Protein AF-A0A258QXG0-F1 (afdb_monomer)

Mean predicted aligned error: 7.15 Å

Radius of gyration: 30.85 Å; Cα contacts (8 Å, |Δi|>4): 135; chains: 1; bounding box: 71×26×99 Å

Secondary structure (DSSP, 8-state):
-PPPHHHHHHHHHHHHHHHHHHHHHHHHHHHHHHHHHHHHHHHHHHHHHHHHHHHHHHHHHHHHHHHHHHHHHHH---HHHHHHHHHHHHHHHHHHHHHHHHHHHH--SHHHHHHHHHHHHHHHHHHHHHHHHHHHHHTT-HHHHHHHIIIIIHHHHHHHHHHHHHHHHHHHHHHHHHHHHHHHHT-

Structure (mmCIF, N/CA/C/O backbone):
data_AF-A0A258QXG0-F1
#
_entry.id   AF-A0A258QXG0-F1
#
loop_
_atom_site.group_PDB
_atom_site.id
_atom_site.type_symbol
_atom_site.label_atom_id
_atom_site.label_alt_id
_atom_site.label_comp_id
_atom_site.label_asym_id
_atom_site.label_entity_id
_atom_site.label_seq_id
_atom_site.pdbx_PDB_ins_code
_atom_site.Cartn_x
_atom_site.Cartn_y
_atom_site.Cartn_z
_atom_site.occupancy
_atom_site.B_iso_or_equiv
_atom_site.auth_seq_id
_atom_site.auth_comp_id
_atom_site.auth_asym_id
_atom_site.auth_atom_id
_atom_site.pdbx_PDB_model_num
ATOM 1 N N . MET A 1 1 ? 49.360 -12.994 -69.425 1.00 52.12 1 MET A N 1
ATOM 2 C CA . MET A 1 1 ? 48.012 -12.566 -69.861 1.00 52.12 1 MET A CA 1
ATOM 3 C C . MET A 1 1 ? 47.528 -11.506 -68.887 1.00 52.12 1 MET A C 1
ATOM 5 O O . MET A 1 1 ? 47.432 -11.833 -67.709 1.00 52.12 1 MET A O 1
ATOM 9 N N . PRO A 1 2 ? 47.313 -10.249 -69.308 1.00 50.88 2 PRO A N 1
ATOM 10 C CA . PRO A 1 2 ? 46.802 -9.230 -68.402 1.00 50.88 2 PRO A CA 1
ATOM 11 C C . PRO A 1 2 ? 45.375 -9.621 -68.000 1.00 50.88 2 PRO A C 1
ATOM 13 O O . PRO A 1 2 ? 44.539 -9.908 -68.857 1.00 50.88 2 PRO A O 1
ATOM 16 N N . LEU A 1 3 ? 45.119 -9.707 -66.694 1.00 58.53 3 LEU A N 1
ATOM 17 C CA . LEU A 1 3 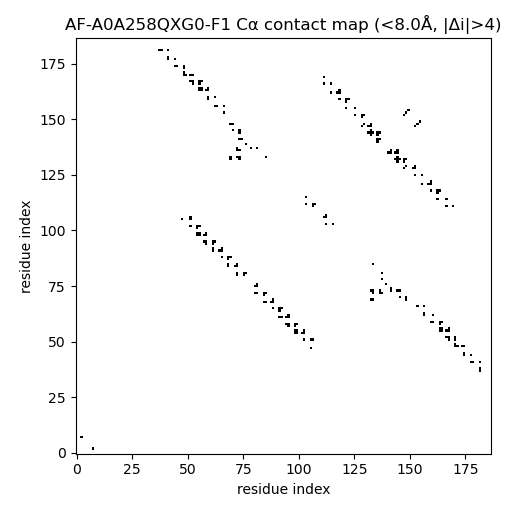? 43.776 -9.895 -66.152 1.00 58.53 3 LEU A CA 1
ATOM 18 C C . LEU A 1 3 ? 42.875 -8.800 -66.735 1.00 58.53 3 LEU A C 1
ATOM 20 O O . LEU A 1 3 ? 43.184 -7.617 -66.613 1.00 58.53 3 LEU A O 1
ATOM 24 N N . SER A 1 4 ? 41.794 -9.196 -67.410 1.00 63.91 4 SER A N 1
ATOM 25 C CA . SER A 1 4 ? 40.860 -8.263 -68.042 1.00 63.91 4 SER A CA 1
ATOM 26 C C . SER A 1 4 ? 40.407 -7.202 -67.023 1.00 63.91 4 SER A C 1
ATOM 28 O O . SER A 1 4 ? 39.971 -7.601 -65.937 1.00 63.91 4 SER A O 1
ATOM 30 N N . PRO A 1 5 ? 40.432 -5.896 -67.347 1.00 63.25 5 PRO A N 1
ATOM 31 C CA . PRO A 1 5 ? 40.099 -4.809 -66.412 1.00 63.25 5 PRO A CA 1
ATOM 32 C C . PRO A 1 5 ? 38.706 -4.958 -65.767 1.00 63.25 5 PRO A C 1
ATOM 34 O O . PRO A 1 5 ? 38.492 -4.550 -64.628 1.00 63.25 5 PRO A O 1
ATOM 37 N N . LEU A 1 6 ? 37.790 -5.655 -66.445 1.00 66.19 6 LEU A N 1
ATOM 38 C CA . LEU A 1 6 ? 36.465 -6.038 -65.947 1.00 66.19 6 LEU A CA 1
ATOM 39 C C . LEU A 1 6 ? 36.490 -6.939 -64.695 1.00 66.19 6 LEU A C 1
ATOM 41 O O . LEU A 1 6 ? 35.640 -6.785 -63.824 1.00 66.19 6 LEU A O 1
ATOM 45 N N . ARG A 1 7 ? 37.460 -7.856 -64.556 1.00 70.19 7 ARG A N 1
ATOM 46 C CA . ARG A 1 7 ? 37.546 -8.769 -63.394 1.00 70.19 7 ARG A CA 1
ATOM 47 C C . ARG A 1 7 ? 37.983 -8.051 -62.116 1.00 70.19 7 ARG A C 1
ATOM 49 O O . ARG A 1 7 ? 37.465 -8.365 -61.050 1.00 70.19 7 ARG A O 1
ATOM 56 N N . GLY A 1 8 ? 38.896 -7.082 -62.221 1.00 71.62 8 GLY A N 1
ATOM 57 C CA . GLY A 1 8 ? 39.325 -6.264 -61.079 1.00 71.62 8 GLY A CA 1
ATOM 58 C C . GLY A 1 8 ? 38.213 -5.342 -60.575 1.00 71.62 8 GLY A C 1
ATOM 59 O O . GLY A 1 8 ? 38.021 -5.208 -59.370 1.00 71.62 8 GLY A O 1
ATOM 60 N N . LEU A 1 9 ? 37.420 -4.778 -61.494 1.00 76.31 9 LEU A N 1
ATOM 61 C CA . LEU A 1 9 ? 36.254 -3.963 -61.152 1.00 76.31 9 LEU A CA 1
ATOM 62 C C . LEU A 1 9 ? 35.194 -4.776 -60.390 1.00 76.31 9 LEU A C 1
ATOM 64 O O . LEU A 1 9 ? 34.746 -4.352 -59.329 1.00 76.31 9 LEU A O 1
ATOM 68 N N . LEU A 1 10 ? 34.835 -5.961 -60.895 1.00 77.69 10 LEU A N 1
ATOM 69 C CA . LEU A 1 10 ? 33.852 -6.844 -60.252 1.00 77.69 10 LEU A CA 1
ATOM 70 C C . LEU A 1 10 ? 34.304 -7.302 -58.857 1.00 77.69 10 LEU A C 1
ATOM 72 O O . LEU A 1 10 ? 33.488 -7.357 -57.939 1.00 77.69 10 LEU A O 1
ATOM 76 N N . PHE A 1 11 ? 35.599 -7.580 -58.679 1.00 82.12 11 PHE A N 1
ATOM 77 C CA . PHE A 1 11 ? 36.169 -7.943 -57.380 1.00 82.12 11 PHE A CA 1
ATOM 78 C C . PHE A 1 11 ? 36.079 -6.792 -56.366 1.00 82.12 11 PHE A C 1
ATOM 80 O O . PHE A 1 11 ? 35.613 -6.995 -55.246 1.00 82.12 11 PHE A O 1
ATOM 87 N N . ASN A 1 12 ? 36.444 -5.572 -56.770 1.00 83.44 12 ASN A N 1
ATOM 88 C CA . ASN A 1 12 ? 36.380 -4.392 -55.903 1.00 83.44 12 ASN A CA 1
ATOM 89 C C . ASN A 1 12 ? 34.935 -4.039 -55.507 1.00 83.44 12 ASN A C 1
ATOM 91 O O . ASN A 1 12 ? 34.676 -3.706 -54.351 1.00 83.44 12 ASN A O 1
ATOM 95 N N . VAL A 1 13 ? 33.986 -4.161 -56.443 1.00 87.31 13 VAL A N 1
ATOM 96 C CA . VAL A 1 13 ? 32.553 -3.946 -56.178 1.00 87.31 13 VAL A CA 1
ATOM 97 C C . VAL A 1 13 ? 31.999 -5.007 -55.222 1.00 87.31 13 VAL A C 1
ATOM 99 O O . VAL A 1 13 ? 31.312 -4.661 -54.264 1.00 87.31 13 VAL A O 1
ATOM 102 N N . GLY A 1 14 ? 32.331 -6.286 -55.429 1.00 89.75 14 GLY A N 1
ATOM 103 C CA . GLY A 1 14 ? 31.906 -7.374 -54.542 1.00 89.75 14 GLY A CA 1
ATOM 104 C C . GLY A 1 14 ? 32.449 -7.230 -53.117 1.00 89.75 14 GLY A C 1
ATOM 105 O O . GLY A 1 14 ? 31.726 -7.474 -52.149 1.00 89.75 14 GLY A O 1
ATOM 106 N N . LEU A 1 15 ? 33.696 -6.773 -52.974 1.00 92.12 15 LEU A N 1
ATOM 107 C CA . LEU A 1 15 ? 34.318 -6.528 -51.673 1.00 92.12 15 LEU A CA 1
ATOM 108 C C . LEU A 1 15 ? 33.651 -5.353 -50.945 1.00 92.12 15 LEU A C 1
ATOM 110 O O . LEU A 1 15 ? 33.285 -5.491 -49.779 1.00 92.12 15 LEU A O 1
ATOM 114 N N . GLY A 1 16 ? 33.396 -4.241 -51.644 1.00 91.62 16 GLY A N 1
ATOM 115 C CA . GLY A 1 16 ? 32.655 -3.103 -51.088 1.00 91.62 16 GLY A CA 1
ATOM 116 C C . GLY A 1 16 ? 31.231 -3.470 -50.660 1.00 91.62 16 GLY A C 1
ATOM 117 O O . GLY A 1 16 ? 30.804 -3.116 -49.563 1.00 91.62 16 GLY A O 1
ATOM 118 N N . PHE A 1 17 ? 30.518 -4.249 -51.479 1.00 94.62 17 PHE A N 1
ATOM 119 C CA . PHE A 1 17 ? 29.179 -4.742 -51.150 1.00 94.62 17 PHE A CA 1
ATOM 120 C C . PHE A 1 17 ? 29.179 -5.676 -49.930 1.00 94.62 17 PHE A C 1
ATOM 122 O O . PHE A 1 17 ? 28.319 -5.556 -49.061 1.00 94.62 17 PHE A O 1
ATOM 129 N N . THR A 1 18 ? 30.171 -6.562 -49.817 1.00 95.00 18 THR A N 1
ATOM 130 C CA . THR A 1 18 ? 30.309 -7.465 -48.661 1.00 95.00 18 THR A CA 1
ATOM 131 C C . THR A 1 18 ? 30.583 -6.687 -47.374 1.00 95.00 18 THR A C 1
ATOM 133 O O . THR A 1 18 ? 29.982 -6.975 -46.342 1.00 95.00 18 THR A O 1
ATOM 136 N N . VAL A 1 19 ? 31.444 -5.664 -47.429 1.00 95.62 19 VAL A N 1
ATOM 137 C CA . VAL A 1 19 ? 31.692 -4.774 -46.284 1.00 95.62 19 VAL A CA 1
ATOM 138 C C . VAL A 1 19 ? 30.420 -4.016 -45.898 1.00 95.62 19 VAL A C 1
ATOM 140 O O . VAL A 1 19 ? 30.084 -3.970 -44.718 1.00 95.62 19 VAL A O 1
ATOM 143 N N . ALA A 1 20 ? 29.674 -3.479 -46.866 1.00 94.94 20 ALA A N 1
ATOM 144 C CA . ALA A 1 20 ? 28.402 -2.809 -46.599 1.00 94.94 20 ALA A CA 1
ATOM 145 C C . ALA A 1 20 ? 27.372 -3.752 -45.949 1.00 94.94 20 ALA A C 1
ATOM 147 O O . ALA A 1 20 ? 26.717 -3.366 -44.982 1.00 94.94 20 ALA A O 1
ATOM 148 N N . LEU A 1 21 ? 27.273 -5.002 -46.418 1.00 95.94 21 LEU A N 1
ATOM 149 C CA . LEU A 1 21 ? 26.425 -6.032 -45.809 1.00 95.94 21 LEU A CA 1
ATOM 150 C C . LEU A 1 21 ? 26.837 -6.345 -44.367 1.00 95.94 21 LEU A C 1
ATOM 152 O O . LEU A 1 21 ? 25.977 -6.424 -43.493 1.00 95.94 21 LEU A O 1
ATOM 156 N N . LE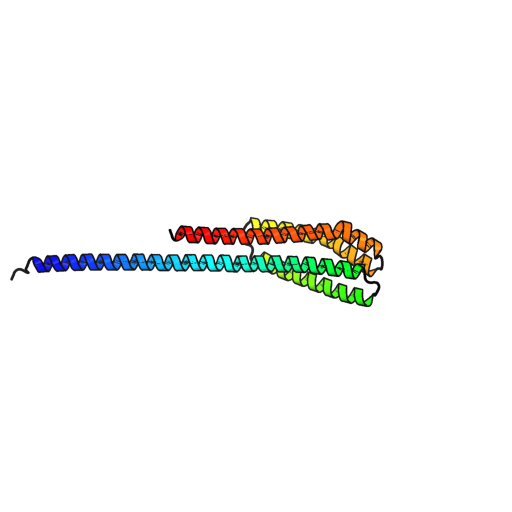U A 1 22 ? 28.136 -6.499 -44.098 1.00 96.00 22 LEU A N 1
ATOM 157 C CA . LEU A 1 22 ? 28.636 -6.734 -42.742 1.00 96.00 22 LEU A CA 1
ATOM 158 C C . LEU A 1 22 ? 28.316 -5.559 -41.813 1.00 96.00 22 LEU A C 1
ATOM 160 O O . LEU A 1 22 ? 27.844 -5.777 -40.700 1.00 96.00 22 LEU A O 1
ATOM 164 N N . LEU A 1 23 ? 28.508 -4.321 -42.276 1.00 95.44 23 LEU A N 1
ATOM 165 C CA . LEU A 1 23 ? 28.140 -3.127 -41.513 1.00 95.44 23 LEU A CA 1
ATOM 166 C C . LEU A 1 23 ? 26.634 -3.082 -41.228 1.00 95.44 23 LEU A C 1
ATOM 168 O O . LEU A 1 23 ? 26.235 -2.787 -40.104 1.00 95.44 23 LEU A O 1
ATOM 172 N N . MET A 1 24 ? 25.797 -3.439 -42.206 1.00 95.25 24 MET A N 1
ATOM 173 C CA . MET A 1 24 ? 24.348 -3.511 -42.022 1.00 95.25 24 MET A CA 1
ATOM 174 C C . MET A 1 24 ? 23.960 -4.564 -40.976 1.00 95.25 24 MET A C 1
ATOM 176 O O . MET A 1 24 ? 23.147 -4.281 -40.100 1.00 95.25 24 MET A O 1
ATOM 180 N N . LEU A 1 25 ? 24.578 -5.750 -41.012 1.00 95.50 25 LEU A N 1
ATOM 181 C CA . LEU A 1 25 ? 24.359 -6.796 -40.009 1.00 95.50 25 LEU A CA 1
ATOM 182 C C . LEU A 1 25 ? 24.771 -6.347 -38.603 1.00 95.50 25 LEU A C 1
ATOM 184 O O . LEU A 1 25 ? 24.061 -6.643 -37.644 1.00 95.50 25 LEU A O 1
ATOM 188 N N . VAL A 1 26 ? 25.876 -5.606 -38.472 1.00 95.19 26 VAL A N 1
ATOM 189 C CA . VAL A 1 26 ? 26.310 -5.039 -37.185 1.00 95.19 26 VAL A CA 1
ATOM 190 C C . VAL A 1 26 ? 25.282 -4.039 -36.658 1.00 95.19 26 VAL A C 1
ATOM 192 O O . VAL A 1 26 ? 24.877 -4.148 -35.505 1.00 95.19 26 VAL A O 1
ATOM 195 N N . VAL A 1 27 ? 24.813 -3.104 -37.490 1.00 93.31 27 VAL A N 1
ATOM 196 C CA . VAL A 1 27 ? 23.801 -2.110 -37.088 1.00 93.31 27 VAL A CA 1
ATOM 197 C C . VAL A 1 27 ? 22.493 -2.784 -36.673 1.00 93.31 27 VAL A C 1
ATOM 199 O O . VAL A 1 27 ? 21.935 -2.440 -35.633 1.00 93.31 27 VAL A O 1
ATOM 202 N N . ILE A 1 28 ? 22.028 -3.778 -37.437 1.00 92.88 28 ILE A N 1
ATOM 203 C CA . ILE A 1 28 ? 20.833 -4.561 -37.091 1.00 92.88 28 ILE A CA 1
ATOM 204 C C . ILE A 1 28 ? 21.036 -5.278 -35.754 1.00 92.88 28 ILE A C 1
ATOM 206 O O . ILE A 1 28 ? 20.166 -5.213 -34.889 1.00 92.88 28 ILE A O 1
ATOM 210 N N . GLY A 1 29 ? 22.184 -5.938 -35.568 1.00 90.44 29 GLY A N 1
ATOM 211 C CA . GLY A 1 29 ? 22.512 -6.635 -34.327 1.00 90.44 29 GLY A CA 1
ATOM 212 C C . GLY A 1 29 ? 22.482 -5.701 -33.117 1.00 90.44 29 GLY A C 1
ATOM 213 O O . GLY A 1 29 ? 21.814 -6.006 -32.131 1.00 90.44 29 GLY A O 1
ATOM 214 N N . LEU A 1 30 ? 23.130 -4.537 -33.221 1.00 90.94 30 LEU A N 1
ATOM 215 C CA . LEU A 1 30 ? 23.124 -3.514 -32.173 1.00 90.94 30 LEU A CA 1
ATOM 216 C C . LEU A 1 30 ? 21.703 -3.022 -31.874 1.00 90.94 30 LEU A C 1
ATOM 218 O O . LEU A 1 30 ? 21.292 -3.031 -30.713 1.00 90.94 30 LEU A O 1
ATOM 222 N N . GLY A 1 31 ? 20.927 -2.688 -32.910 1.00 88.56 31 GLY A N 1
ATOM 223 C CA . GLY A 1 31 ? 19.539 -2.252 -32.763 1.00 88.56 31 GLY A CA 1
ATOM 224 C C . GLY A 1 31 ? 18.680 -3.286 -32.034 1.00 88.56 31 GLY A C 1
ATOM 225 O O . GLY A 1 31 ? 18.021 -2.960 -31.052 1.00 88.56 31 GLY A O 1
ATOM 226 N N . VAL A 1 32 ? 18.746 -4.559 -32.437 1.00 89.69 32 VAL A N 1
ATOM 227 C CA . VAL A 1 32 ? 17.999 -5.645 -31.779 1.00 89.69 32 VAL A CA 1
ATOM 228 C C . VAL A 1 32 ? 18.407 -5.800 -30.313 1.00 89.69 32 VAL A C 1
ATOM 230 O O . VAL A 1 32 ? 17.537 -5.933 -29.453 1.00 89.69 32 VAL A O 1
ATOM 233 N N . THR A 1 33 ? 19.708 -5.759 -30.002 1.00 88.69 33 THR A N 1
ATOM 234 C CA . THR A 1 33 ? 20.172 -5.879 -28.609 1.00 88.69 33 THR A CA 1
ATOM 235 C C . THR A 1 33 ? 19.706 -4.719 -27.734 1.00 88.69 33 THR A C 1
ATOM 237 O O . THR A 1 33 ? 19.292 -4.950 -26.599 1.00 88.69 33 THR A O 1
ATOM 240 N N . GLN A 1 34 ? 19.699 -3.497 -28.267 1.00 88.56 34 GLN A N 1
ATOM 241 C CA . GLN A 1 34 ? 19.230 -2.318 -27.547 1.00 88.56 34 GLN A CA 1
ATOM 242 C C . GLN A 1 34 ? 17.718 -2.380 -27.295 1.00 88.56 34 GLN A C 1
ATOM 244 O O . GLN A 1 34 ? 17.273 -2.143 -26.174 1.00 88.56 34 GLN A O 1
ATOM 249 N N . MET A 1 35 ? 16.931 -2.805 -28.289 1.00 87.81 35 MET A N 1
ATOM 250 C CA . MET A 1 35 ? 15.487 -2.995 -28.110 1.00 87.81 35 MET A CA 1
ATOM 251 C C . MET A 1 35 ? 15.160 -4.091 -27.093 1.00 87.81 35 MET A C 1
ATOM 253 O O . MET A 1 35 ? 14.209 -3.952 -26.323 1.00 87.81 35 MET A O 1
ATOM 257 N N . ALA A 1 36 ? 15.952 -5.166 -27.053 1.00 86.94 36 ALA A N 1
ATOM 258 C CA . ALA A 1 36 ? 15.789 -6.219 -26.056 1.00 86.94 36 ALA A CA 1
ATOM 259 C C . ALA A 1 36 ? 16.065 -5.713 -24.628 1.00 86.94 36 ALA A C 1
ATOM 261 O O . ALA A 1 36 ? 15.329 -6.066 -23.704 1.00 86.94 36 ALA A O 1
ATOM 262 N N . GLN A 1 37 ? 17.088 -4.871 -24.449 1.00 88.44 37 GLN A N 1
ATOM 263 C CA . GLN A 1 37 ? 17.419 -4.260 -23.158 1.00 88.44 37 GLN A CA 1
ATOM 264 C C . GLN A 1 37 ? 16.311 -3.315 -22.680 1.00 88.44 37 GLN A C 1
ATOM 266 O O . GLN A 1 37 ? 15.788 -3.516 -21.586 1.00 88.44 37 GLN A O 1
ATOM 271 N N . LEU A 1 38 ? 15.879 -2.373 -23.526 1.00 87.56 38 LEU A N 1
ATOM 272 C CA . LEU A 1 38 ? 14.810 -1.421 -23.197 1.00 87.56 38 LEU A CA 1
ATOM 273 C C . LEU A 1 38 ? 13.505 -2.128 -22.811 1.00 87.56 38 LEU A C 1
ATOM 275 O O . LEU A 1 38 ? 12.886 -1.802 -21.800 1.00 87.56 38 LEU A O 1
ATOM 279 N N . ASN A 1 39 ? 13.110 -3.154 -23.569 1.00 87.38 39 ASN A N 1
ATOM 280 C CA . ASN A 1 39 ? 11.902 -3.915 -23.262 1.00 87.38 39 ASN A CA 1
ATOM 281 C C . ASN A 1 39 ? 12.022 -4.686 -21.934 1.00 87.38 39 ASN A C 1
ATOM 283 O O . ASN A 1 39 ? 11.053 -4.788 -21.183 1.00 87.38 39 ASN A O 1
ATOM 287 N N . SER A 1 40 ? 13.209 -5.217 -21.619 1.00 89.44 40 SER A N 1
ATOM 288 C CA . SER A 1 40 ? 13.460 -5.893 -20.342 1.00 89.44 40 SER A CA 1
ATOM 289 C C . SER A 1 40 ? 13.413 -4.925 -19.157 1.00 89.44 40 SER A C 1
ATOM 291 O O . SER A 1 40 ? 12.873 -5.272 -18.105 1.00 89.44 40 SER A O 1
ATOM 293 N N . GLU A 1 41 ? 13.970 -3.724 -19.307 1.00 88.56 41 GLU A N 1
ATOM 294 C CA . GLU A 1 41 ? 13.930 -2.680 -18.280 1.00 88.56 41 GLU A CA 1
ATOM 295 C C . GLU A 1 41 ? 12.498 -2.211 -18.030 1.00 88.56 41 GLU A C 1
ATOM 297 O O . GLU A 1 41 ? 12.041 -2.243 -16.885 1.00 88.56 41 GLU A O 1
ATOM 302 N N . LEU A 1 42 ? 11.752 -1.892 -19.092 1.00 91.31 42 LEU A N 1
ATOM 303 C CA . LEU A 1 42 ? 10.341 -1.522 -19.001 1.00 91.31 42 LEU A CA 1
ATOM 304 C C . LEU A 1 42 ? 9.513 -2.623 -18.325 1.00 91.31 42 LEU A C 1
ATOM 306 O O . LEU A 1 42 ? 8.748 -2.349 -17.398 1.00 91.31 42 LEU A O 1
ATOM 310 N N . ALA A 1 43 ? 9.687 -3.881 -18.743 1.00 91.06 43 ALA A N 1
ATOM 311 C CA . ALA A 1 43 ? 8.982 -5.010 -18.144 1.00 91.06 43 ALA A CA 1
ATOM 312 C C . ALA A 1 43 ? 9.289 -5.145 -16.645 1.00 91.06 43 ALA A C 1
ATOM 314 O O . ALA A 1 43 ? 8.393 -5.454 -15.854 1.00 91.06 43 ALA A O 1
ATOM 315 N N . ASN A 1 44 ? 10.536 -4.898 -16.236 1.00 91.62 44 ASN A N 1
ATOM 316 C CA . ASN A 1 44 ? 10.925 -4.926 -14.832 1.00 91.62 44 ASN A CA 1
ATOM 317 C C . ASN A 1 44 ? 10.307 -3.765 -14.037 1.00 91.62 44 ASN A C 1
ATOM 319 O O . ASN A 1 44 ? 9.747 -4.012 -12.969 1.00 91.62 44 ASN A O 1
ATOM 323 N N . VAL A 1 45 ? 10.347 -2.536 -14.564 1.00 90.50 45 VAL A N 1
ATOM 324 C CA . VAL A 1 45 ? 9.732 -1.352 -13.935 1.00 90.50 45 VAL A CA 1
ATOM 325 C C . VAL A 1 45 ? 8.239 -1.582 -13.718 1.00 90.50 45 VAL A C 1
ATOM 327 O O . VAL A 1 45 ? 7.774 -1.558 -12.579 1.00 90.50 45 VAL A O 1
ATOM 330 N N . VAL A 1 46 ? 7.507 -1.946 -14.775 1.00 92.44 46 VAL A N 1
ATOM 331 C CA . VAL A 1 46 ? 6.062 -2.209 -14.701 1.00 92.44 46 VAL A CA 1
ATOM 332 C C . VAL A 1 46 ? 5.752 -3.335 -13.714 1.00 92.44 46 VAL A C 1
ATOM 334 O O . VAL A 1 46 ? 4.815 -3.238 -12.921 1.00 92.44 46 VAL A O 1
ATOM 337 N N . LYS A 1 47 ? 6.546 -4.413 -13.710 1.00 95.06 47 LYS A N 1
ATOM 338 C CA . LYS A 1 47 ? 6.364 -5.532 -12.774 1.00 95.06 47 LYS A CA 1
ATOM 339 C C . LYS A 1 47 ? 6.542 -5.101 -11.316 1.00 95.06 47 LYS A C 1
ATOM 341 O O . LYS A 1 47 ? 5.733 -5.497 -10.473 1.00 95.06 47 LYS A O 1
ATOM 346 N N . VAL A 1 48 ? 7.591 -4.338 -11.010 1.00 95.81 48 VAL A N 1
ATOM 347 C CA . VAL A 1 48 ? 7.879 -3.861 -9.649 1.00 95.81 48 VAL A CA 1
ATOM 348 C C . VAL A 1 48 ? 6.816 -2.862 -9.195 1.00 95.81 48 VAL A C 1
ATOM 350 O O . VAL A 1 48 ? 6.279 -3.008 -8.097 1.00 95.81 48 VAL A O 1
ATOM 353 N N . ASN A 1 49 ? 6.434 -1.920 -10.050 1.00 95.62 49 ASN A N 1
ATOM 354 C CA . ASN A 1 49 ? 5.435 -0.906 -9.724 1.00 95.62 49 ASN A CA 1
ATOM 355 C C . ASN A 1 49 ? 4.041 -1.515 -9.545 1.00 95.62 49 ASN A C 1
ATOM 357 O O . ASN A 1 49 ? 3.358 -1.216 -8.568 1.00 95.62 49 ASN A O 1
ATOM 361 N N . ASN A 1 50 ? 3.663 -2.505 -10.359 1.00 95.31 50 ASN A N 1
ATOM 362 C CA . ASN A 1 50 ? 2.436 -3.275 -10.134 1.00 95.31 50 ASN A CA 1
ATOM 363 C C . ASN A 1 50 ? 2.455 -4.052 -8.805 1.00 95.31 50 ASN A C 1
ATOM 365 O O . ASN A 1 50 ? 1.418 -4.198 -8.151 1.00 95.31 50 ASN A O 1
ATOM 369 N N . LEU A 1 51 ? 3.618 -4.564 -8.379 1.00 97.44 51 LEU A N 1
ATOM 370 C CA . LEU A 1 51 ? 3.757 -5.188 -7.062 1.00 97.44 51 LEU A CA 1
ATOM 371 C C . LEU A 1 51 ? 3.567 -4.157 -5.938 1.00 97.44 51 LEU A C 1
ATOM 373 O O . LEU A 1 51 ? 2.833 -4.456 -4.992 1.00 97.44 51 LEU A O 1
ATOM 377 N N . LYS A 1 52 ? 4.163 -2.963 -6.055 1.00 97.81 52 LYS A N 1
ATOM 378 C CA . LYS A 1 52 ? 3.986 -1.855 -5.102 1.00 97.81 52 LYS A CA 1
ATOM 379 C C . LYS A 1 52 ? 2.515 -1.429 -5.006 1.00 97.81 52 LYS A C 1
ATOM 381 O O . LYS A 1 52 ? 1.963 -1.430 -3.908 1.00 97.81 52 LYS A O 1
ATOM 386 N N . THR A 1 53 ? 1.840 -1.202 -6.137 1.00 97.44 53 THR A N 1
ATOM 387 C CA . THR A 1 53 ? 0.397 -0.895 -6.203 1.00 97.44 53 THR A CA 1
ATOM 388 C C . THR A 1 53 ? -0.452 -1.961 -5.514 1.00 97.44 53 THR A C 1
ATOM 390 O O . THR A 1 53 ? -1.340 -1.643 -4.723 1.00 97.44 53 THR A O 1
ATOM 393 N N . ARG A 1 54 ? -0.176 -3.246 -5.770 1.00 97.75 54 ARG A N 1
ATOM 394 C CA . ARG A 1 54 ? -0.914 -4.350 -5.141 1.00 97.75 54 ARG A CA 1
ATOM 395 C C . ARG A 1 54 ? -0.687 -4.416 -3.631 1.00 97.75 54 ARG A C 1
ATOM 397 O O . ARG A 1 54 ? -1.608 -4.771 -2.902 1.00 97.75 54 ARG A O 1
ATOM 404 N N . LEU A 1 55 ? 0.523 -4.132 -3.154 1.00 98.38 55 LEU A N 1
ATOM 405 C CA . LEU A 1 55 ? 0.820 -4.061 -1.720 1.00 98.38 55 LEU A CA 1
ATOM 406 C C . LEU A 1 55 ? 0.081 -2.890 -1.064 1.00 98.38 55 LEU A C 1
ATOM 408 O O . LEU A 1 55 ? -0.644 -3.117 -0.100 1.00 98.38 55 LEU A O 1
ATOM 412 N N . ALA A 1 56 ? 0.178 -1.686 -1.635 1.00 97.38 56 ALA A N 1
ATOM 413 C CA . ALA A 1 56 ? -0.514 -0.499 -1.133 1.00 97.38 56 ALA A CA 1
ATOM 414 C C . ALA A 1 56 ? -2.043 -0.688 -1.105 1.00 97.38 56 ALA A C 1
ATOM 416 O O . ALA A 1 56 ? -2.690 -0.392 -0.102 1.00 97.38 56 ALA A O 1
ATOM 417 N N . SER A 1 57 ? -2.613 -1.283 -2.158 1.00 97.00 57 SER A N 1
ATOM 418 C CA . SER A 1 57 ? -4.046 -1.605 -2.214 1.00 97.00 57 SER A CA 1
ATOM 419 C C . SER A 1 57 ? -4.453 -2.604 -1.127 1.00 97.00 57 SER A C 1
ATOM 421 O O . SER A 1 57 ? -5.417 -2.362 -0.410 1.00 97.00 57 SER A O 1
ATOM 423 N N . ARG A 1 58 ? -3.689 -3.690 -0.928 1.00 97.81 58 ARG A N 1
ATOM 424 C CA . ARG A 1 58 ? -3.979 -4.666 0.140 1.00 97.81 58 ARG A CA 1
ATOM 425 C C . ARG A 1 58 ? -3.881 -4.053 1.535 1.00 97.81 58 ARG A C 1
ATOM 427 O O . ARG A 1 58 ? -4.694 -4.385 2.396 1.00 97.81 58 ARG A O 1
ATOM 434 N N . MET A 1 59 ? -2.920 -3.157 1.758 1.00 97.75 59 MET A N 1
ATOM 435 C CA . MET A 1 59 ? -2.813 -2.410 3.012 1.00 97.75 59 MET A CA 1
ATOM 436 C C . MET A 1 59 ? -4.049 -1.538 3.244 1.00 97.75 59 MET A C 1
ATOM 438 O O . MET A 1 59 ? -4.609 -1.558 4.338 1.00 97.75 59 MET A O 1
ATOM 442 N N . ARG A 1 60 ? -4.508 -0.823 2.212 1.00 96.19 60 ARG A N 1
ATOM 443 C CA . ARG A 1 60 ? -5.699 0.032 2.270 1.00 96.19 60 ARG A CA 1
ATOM 444 C C . ARG A 1 60 ? -6.952 -0.778 2.586 1.00 96.19 60 ARG A C 1
ATOM 446 O O . ARG A 1 60 ? -7.726 -0.391 3.456 1.00 96.19 60 ARG A O 1
ATOM 453 N N . ASP A 1 61 ? -7.131 -1.905 1.906 1.00 96.56 61 ASP A N 1
ATOM 454 C CA . ASP A 1 61 ? -8.271 -2.794 2.130 1.00 96.56 61 ASP A CA 1
ATOM 455 C C . ASP A 1 61 ? -8.237 -3.353 3.563 1.00 96.56 61 ASP A C 1
ATOM 457 O O . ASP A 1 61 ? -9.233 -3.291 4.275 1.00 96.56 61 ASP A O 1
ATOM 461 N N . THR A 1 62 ? -7.054 -3.745 4.052 1.00 96.50 62 THR A N 1
ATOM 462 C CA . THR A 1 62 ? -6.868 -4.191 5.444 1.00 96.50 62 THR A CA 1
ATOM 463 C C . THR A 1 62 ? -7.230 -3.101 6.462 1.00 96.50 62 THR A C 1
ATOM 465 O O . THR A 1 62 ? -7.830 -3.401 7.491 1.00 96.50 62 THR A O 1
ATOM 468 N N . LEU A 1 63 ? -6.899 -1.829 6.206 1.00 94.12 63 LEU A N 1
ATOM 469 C CA . LEU A 1 63 ? -7.305 -0.722 7.083 1.00 94.12 63 LEU A CA 1
ATOM 470 C C . LEU A 1 63 ? -8.828 -0.552 7.121 1.00 94.12 63 LEU A C 1
ATOM 472 O O . LEU A 1 63 ? -9.388 -0.384 8.204 1.00 94.12 63 LEU A O 1
ATOM 476 N N . ARG A 1 64 ? -9.497 -0.645 5.965 1.00 93.88 64 ARG A N 1
ATOM 477 C CA . ARG A 1 64 ? -10.964 -0.571 5.872 1.00 93.88 64 ARG A CA 1
ATOM 478 C C . ARG A 1 64 ? -11.634 -1.725 6.613 1.00 93.88 64 ARG A C 1
ATOM 480 O O . ARG A 1 64 ? -12.537 -1.483 7.411 1.00 93.88 64 ARG A O 1
ATOM 487 N N . ASP A 1 65 ? -11.144 -2.947 6.420 1.00 95.12 65 ASP A N 1
ATOM 488 C CA . ASP A 1 65 ? -11.661 -4.137 7.101 1.00 95.12 65 ASP A CA 1
ATOM 489 C C . ASP A 1 65 ? -11.507 -4.017 8.627 1.00 95.12 65 ASP A C 1
ATOM 491 O O . ASP A 1 65 ? -12.421 -4.350 9.382 1.00 95.12 65 ASP A O 1
ATOM 495 N N . ARG A 1 66 ? -10.387 -3.455 9.106 1.00 93.94 66 ARG A N 1
ATOM 496 C CA . ARG A 1 66 ? -10.195 -3.154 10.536 1.00 93.94 66 ARG A CA 1
ATOM 497 C C . ARG A 1 66 ? -11.151 -2.081 11.046 1.00 93.94 66 ARG A C 1
ATOM 499 O O . ARG A 1 66 ? -11.618 -2.196 12.174 1.00 93.94 66 ARG A O 1
ATOM 506 N N . GLY A 1 67 ? -11.450 -1.058 10.246 1.00 92.50 67 GLY A N 1
ATOM 507 C CA . GLY A 1 67 ? -12.484 -0.065 10.557 1.00 92.50 67 GLY A CA 1
ATOM 508 C C . GLY A 1 67 ? -13.849 -0.713 10.799 1.00 92.50 67 GLY A C 1
ATOM 509 O O . GLY A 1 67 ? -14.485 -0.458 11.821 1.00 92.50 67 GLY A O 1
ATOM 510 N N . VAL A 1 68 ? -14.260 -1.619 9.908 1.00 94.25 68 VAL A N 1
ATOM 511 C CA . VAL A 1 68 ? -15.513 -2.382 10.042 1.00 94.25 68 VAL A CA 1
ATOM 512 C C . VAL A 1 68 ? -15.501 -3.275 11.286 1.00 94.25 68 VAL A C 1
ATOM 514 O O . VAL A 1 68 ? -16.477 -3.285 12.040 1.00 94.25 68 VAL A O 1
ATOM 517 N N . LEU A 1 69 ? -14.398 -3.985 11.548 1.00 95.00 69 LEU A N 1
ATOM 518 C CA . LEU A 1 69 ? -14.262 -4.796 12.762 1.00 95.00 69 LEU A CA 1
ATOM 519 C C . LEU A 1 69 ? -14.402 -3.954 14.030 1.00 95.00 69 LEU A C 1
ATOM 521 O O . LEU A 1 69 ? -15.155 -4.336 14.917 1.00 95.00 69 LEU A O 1
ATOM 525 N N . MET A 1 70 ? -13.754 -2.788 14.111 1.00 94.31 70 MET A N 1
ATOM 526 C CA . MET A 1 70 ? -13.884 -1.909 15.280 1.00 94.31 70 MET A CA 1
ATOM 527 C C . MET A 1 70 ? -15.321 -1.444 15.498 1.00 94.31 70 MET A C 1
ATOM 529 O O . MET A 1 70 ? -15.800 -1.475 16.627 1.00 94.31 70 MET A O 1
ATOM 533 N N . HIS A 1 71 ? -16.035 -1.065 14.433 1.00 94.94 71 HIS A N 1
ATOM 534 C CA . HIS A 1 71 ? -17.459 -0.741 14.541 1.00 94.94 71 HIS A CA 1
ATOM 535 C C . HIS A 1 71 ? -18.276 -1.910 15.096 1.00 94.94 71 HIS A C 1
ATOM 537 O O . HIS A 1 71 ? -19.157 -1.699 15.927 1.00 94.94 71 HIS A O 1
ATOM 543 N N . THR A 1 72 ? -17.961 -3.130 14.665 1.00 95.94 72 THR A N 1
ATOM 544 C CA . THR A 1 72 ? -18.654 -4.345 15.108 1.00 95.94 72 THR A CA 1
ATOM 545 C C . THR A 1 72 ? -18.342 -4.659 16.575 1.00 95.94 72 THR A C 1
ATOM 547 O O . THR A 1 72 ? -19.259 -4.923 17.345 1.00 95.94 72 THR A O 1
ATOM 550 N N . ILE A 1 73 ? -17.080 -4.528 16.998 1.00 95.38 73 ILE A N 1
ATOM 551 C CA . ILE A 1 73 ? -16.646 -4.702 18.396 1.00 95.38 73 ILE A CA 1
ATOM 552 C C . ILE A 1 73 ? -17.360 -3.706 19.319 1.00 95.38 73 ILE A C 1
ATOM 554 O O . ILE A 1 73 ? -17.870 -4.092 20.367 1.00 95.38 73 ILE A O 1
ATOM 558 N N . VAL A 1 74 ? -17.429 -2.432 18.919 1.00 95.81 74 VAL A N 1
ATOM 559 C CA . VAL A 1 74 ? -18.104 -1.371 19.687 1.00 95.81 74 VAL A CA 1
ATOM 560 C C . VAL A 1 74 ? -19.616 -1.601 19.779 1.00 95.81 74 VAL A C 1
ATOM 562 O O . VAL A 1 74 ? -20.230 -1.257 20.788 1.00 95.81 74 VAL A O 1
ATOM 565 N N . ALA A 1 75 ? -20.228 -2.156 18.731 1.00 94.81 75 ALA A N 1
ATOM 566 C CA . ALA A 1 75 ? -21.666 -2.405 18.678 1.00 94.81 75 ALA A CA 1
ATOM 567 C C . ALA A 1 75 ? -22.094 -3.706 19.379 1.00 94.81 75 ALA A C 1
ATOM 569 O O . ALA A 1 75 ? -23.242 -3.801 19.813 1.00 94.81 75 ALA A O 1
ATOM 570 N N . SER A 1 76 ? -21.204 -4.697 19.482 1.00 94.50 76 SER A N 1
ATOM 571 C CA . SER A 1 76 ? -21.518 -5.972 20.125 1.00 94.50 76 SER A CA 1
ATOM 572 C C . SER A 1 76 ? -21.743 -5.803 21.633 1.00 94.50 76 SER A C 1
ATOM 574 O O . SER A 1 76 ? -21.168 -4.934 22.299 1.00 94.50 76 SER A O 1
ATOM 576 N N . THR A 1 77 ? -22.607 -6.652 22.181 1.00 92.75 77 THR A N 1
ATOM 577 C CA . THR A 1 77 ? -22.870 -6.785 23.621 1.00 92.75 77 THR A CA 1
ATOM 578 C C . THR A 1 77 ? -22.462 -8.154 24.161 1.00 92.75 77 THR A C 1
ATOM 580 O O . THR A 1 77 ? -22.598 -8.386 25.357 1.00 92.75 77 THR A O 1
ATOM 583 N N . ASP A 1 78 ? -22.017 -9.072 23.298 1.00 95.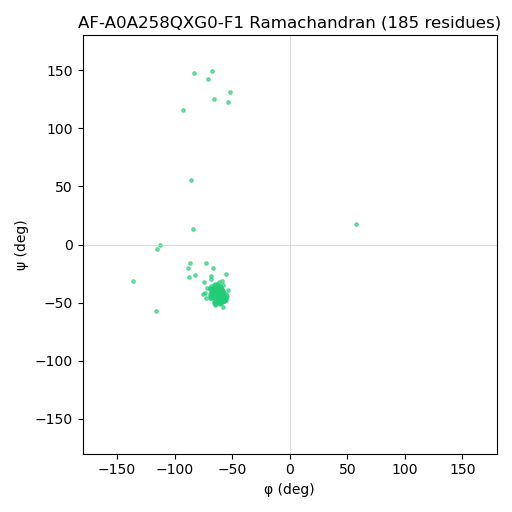00 78 ASP A N 1
ATOM 584 C CA . ASP A 1 78 ? -21.568 -10.407 23.690 1.00 95.00 78 ASP A CA 1
ATOM 585 C C . ASP A 1 78 ? -20.043 -10.392 23.919 1.00 95.00 78 ASP A C 1
ATOM 587 O O . ASP A 1 78 ? -19.284 -10.160 22.973 1.00 95.00 78 ASP A O 1
ATOM 591 N N . PRO A 1 79 ? -19.561 -10.640 25.152 1.00 91.88 79 PRO A N 1
ATOM 592 C CA . PRO A 1 79 ? -18.131 -10.671 25.447 1.00 91.88 79 PRO A CA 1
ATOM 593 C C . PRO A 1 79 ? -17.350 -11.717 24.640 1.00 91.88 79 PRO A C 1
ATOM 595 O O . PRO A 1 79 ? -16.179 -11.490 24.333 1.00 91.88 79 PRO A O 1
ATOM 598 N N . TRP A 1 80 ? -17.974 -12.846 24.285 1.00 94.75 80 TRP A N 1
ATOM 599 C CA . TRP A 1 80 ? -17.315 -13.897 23.505 1.00 94.75 80 TRP A CA 1
ATOM 600 C C . TRP A 1 80 ? -17.125 -13.457 22.053 1.00 94.75 80 TRP A C 1
ATOM 602 O O . TRP A 1 80 ? -16.019 -13.538 21.524 1.00 94.75 80 TRP A O 1
ATOM 612 N N . GLU A 1 81 ? -18.168 -12.881 21.449 1.00 95.50 81 GLU A N 1
ATOM 613 C CA . GLU A 1 81 ? -18.096 -12.293 20.108 1.00 95.50 81 GLU A CA 1
ATOM 614 C C . GLU A 1 81 ? -17.052 -11.167 20.047 1.00 95.50 81 GLU A C 1
ATOM 616 O O . GLU A 1 81 ? -16.244 -11.117 19.118 1.00 95.50 81 GLU A O 1
ATOM 621 N N . LYS A 1 82 ? -17.009 -10.281 21.054 1.00 94.12 82 LYS A N 1
ATOM 622 C CA . LYS A 1 82 ? -15.992 -9.220 21.136 1.00 94.12 82 LYS A CA 1
ATOM 623 C C . LYS A 1 82 ? -14.568 -9.780 21.143 1.00 94.12 82 LYS A C 1
ATOM 625 O O . LYS A 1 82 ? -13.705 -9.214 20.470 1.00 94.12 82 LYS A O 1
ATOM 630 N N . ASN A 1 83 ? -14.318 -10.869 21.874 1.00 93.06 83 ASN A N 1
ATOM 631 C CA . ASN A 1 83 ? -13.007 -11.516 21.893 1.00 93.06 83 ASN A CA 1
ATOM 632 C C . ASN A 1 83 ? -12.637 -12.078 20.511 1.00 93.06 83 ASN A C 1
ATOM 634 O O . ASN A 1 83 ? -11.561 -11.775 19.998 1.00 93.06 83 ASN A O 1
ATOM 638 N N . ASP A 1 84 ? -13.547 -12.811 19.868 1.00 96.25 84 ASP A N 1
ATOM 639 C CA . ASP A 1 84 ? -13.317 -13.394 18.538 1.00 96.25 84 ASP A CA 1
ATOM 640 C C . ASP A 1 84 ? -13.062 -12.314 17.470 1.00 96.25 84 ASP A C 1
ATOM 642 O O . ASP A 1 84 ? -12.219 -12.462 16.578 1.00 96.25 84 ASP A O 1
ATOM 646 N N . LEU A 1 85 ? -13.778 -11.189 17.552 1.00 96.56 85 LEU A N 1
ATOM 647 C CA . LEU A 1 85 ? -13.565 -10.033 16.680 1.00 96.56 85 LEU A CA 1
ATOM 648 C C . LEU A 1 85 ? -12.230 -9.332 16.968 1.00 96.56 85 LEU A C 1
ATOM 650 O O . LEU A 1 85 ? -11.563 -8.871 16.036 1.00 96.56 85 LEU A O 1
ATOM 654 N N . PHE A 1 86 ? -11.820 -9.251 18.235 1.00 94.56 86 PHE A N 1
ATOM 655 C CA . PHE A 1 86 ? -10.524 -8.693 18.614 1.00 94.56 86 PHE A CA 1
ATOM 656 C C . PHE A 1 86 ? -9.364 -9.545 18.080 1.00 94.56 86 PHE A C 1
ATOM 658 O O . PHE A 1 86 ? -8.410 -8.997 17.525 1.00 94.56 86 PHE A O 1
ATOM 665 N N . GLU A 1 87 ? -9.465 -10.872 18.143 1.00 95.62 87 GLU A N 1
ATOM 666 C CA . GLU A 1 87 ? -8.475 -11.770 17.537 1.00 95.62 87 GLU A CA 1
ATOM 667 C C . GLU A 1 87 ? -8.352 -11.535 16.023 1.00 95.62 87 GLU A C 1
ATOM 669 O O . GLU A 1 87 ? -7.246 -11.356 15.501 1.00 95.62 87 GLU A O 1
ATOM 674 N N . GLN A 1 88 ? -9.478 -11.421 15.310 1.00 96.75 88 GLN A N 1
ATOM 675 C CA . GLN A 1 88 ? -9.484 -11.072 13.881 1.00 96.75 88 GLN A CA 1
ATOM 676 C C . GLN A 1 88 ? -8.840 -9.706 13.608 1.00 96.75 88 GLN A C 1
ATOM 678 O O . GLN A 1 88 ? -8.094 -9.534 12.639 1.00 96.75 88 GLN A O 1
ATOM 683 N N . PHE A 1 89 ? -9.084 -8.728 14.477 1.00 94.88 89 PHE A N 1
ATOM 684 C CA . PHE A 1 89 ? -8.493 -7.402 14.367 1.00 94.88 89 PHE A CA 1
ATOM 685 C C . PHE A 1 89 ? -6.963 -7.421 14.508 1.00 94.88 89 PHE A C 1
ATOM 687 O O . PHE A 1 89 ? -6.277 -6.695 13.775 1.00 94.88 89 PHE A O 1
ATOM 694 N N . ILE A 1 90 ? -6.424 -8.259 15.400 1.00 94.69 90 ILE A N 1
ATOM 695 C CA . ILE A 1 90 ? -4.978 -8.482 15.534 1.00 94.69 90 ILE A CA 1
ATOM 696 C C . ILE A 1 90 ? -4.412 -9.132 14.268 1.00 94.69 90 ILE A C 1
ATOM 698 O O . ILE A 1 90 ? -3.433 -8.620 13.719 1.00 94.69 90 ILE A O 1
ATOM 702 N N . LEU A 1 91 ? -5.067 -10.167 13.729 1.00 96.88 91 LEU A N 1
ATOM 703 C CA . LEU A 1 91 ? -4.642 -10.834 12.488 1.00 96.88 91 LEU A CA 1
ATOM 704 C C . LEU A 1 91 ? -4.564 -9.863 11.298 1.00 96.88 91 LEU A C 1
ATOM 706 O O . LEU A 1 91 ? -3.625 -9.906 10.496 1.00 96.88 91 LEU A O 1
ATOM 710 N N . TYR A 1 92 ? -5.516 -8.937 11.180 1.00 96.06 92 TYR A N 1
ATOM 711 C CA . TYR A 1 92 ? -5.446 -7.881 10.168 1.00 96.06 92 TYR A CA 1
ATOM 712 C C . TYR A 1 92 ? -4.316 -6.882 10.436 1.00 96.06 92 TYR A C 1
ATOM 714 O O . TYR A 1 92 ? -3.664 -6.432 9.491 1.00 96.06 92 TYR A O 1
ATOM 722 N N . GLY A 1 93 ? -4.027 -6.564 11.699 1.00 94.38 93 GLY A N 1
ATOM 723 C CA . GLY A 1 93 ? -2.848 -5.780 12.074 1.00 94.38 93 GLY A CA 1
ATOM 724 C C . GLY A 1 93 ? -1.541 -6.426 11.600 1.00 94.38 93 GLY A C 1
ATOM 725 O O . GLY A 1 93 ? -0.711 -5.764 10.974 1.00 94.38 93 GLY A O 1
ATOM 726 N N . GLU A 1 94 ? -1.385 -7.732 11.808 1.00 96.31 94 GLU A N 1
ATOM 727 C CA . GLU A 1 94 ? -0.218 -8.491 11.345 1.00 96.31 94 GLU A CA 1
ATOM 728 C C . GLU A 1 94 ? -0.098 -8.497 9.817 1.00 96.31 94 GLU A C 1
ATOM 730 O O . GLU A 1 94 ? 0.985 -8.268 9.267 1.00 96.31 94 GLU A O 1
ATOM 735 N N . ARG A 1 95 ? -1.218 -8.704 9.110 1.00 97.19 95 ARG A N 1
ATOM 736 C CA . ARG A 1 95 ? -1.257 -8.649 7.642 1.00 97.19 95 ARG A CA 1
ATOM 737 C C . ARG A 1 95 ? -0.827 -7.281 7.118 1.00 97.19 95 ARG A C 1
ATOM 739 O O . ARG A 1 95 ? -0.020 -7.223 6.188 1.00 97.19 95 ARG A O 1
ATOM 746 N N . TYR A 1 96 ? -1.313 -6.202 7.732 1.00 96.38 96 TYR A N 1
ATOM 747 C CA . TYR A 1 96 ? -0.916 -4.838 7.384 1.00 96.38 96 TYR A CA 1
ATOM 748 C C . TYR A 1 96 ? 0.594 -4.636 7.557 1.00 96.38 96 TYR A C 1
ATOM 750 O O . TYR A 1 96 ? 1.257 -4.160 6.638 1.00 96.38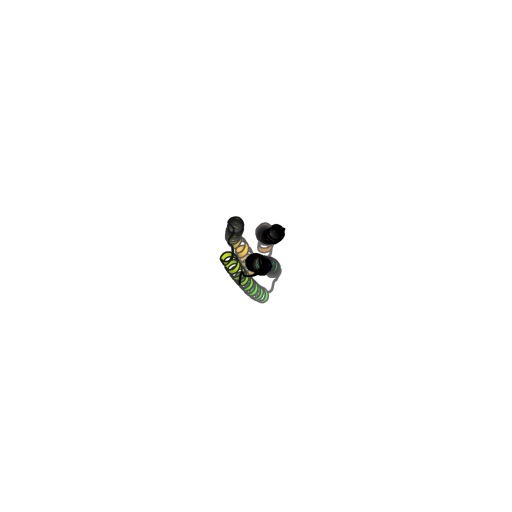 96 TYR A O 1
ATOM 758 N N . ILE A 1 97 ? 1.160 -5.052 8.696 1.00 95.94 97 ILE A N 1
ATOM 759 C CA . ILE A 1 97 ? 2.603 -4.940 8.967 1.00 95.94 97 ILE A CA 1
ATOM 760 C C . ILE A 1 97 ? 3.417 -5.736 7.942 1.00 95.94 97 ILE A C 1
ATOM 762 O O . ILE A 1 97 ? 4.430 -5.247 7.438 1.00 95.94 97 ILE A O 1
ATOM 766 N N . LYS A 1 98 ? 2.974 -6.947 7.591 1.00 97.94 98 LYS A N 1
ATOM 767 C CA . LYS A 1 98 ? 3.637 -7.782 6.585 1.00 97.94 98 LYS A CA 1
ATOM 768 C C . LYS A 1 98 ? 3.674 -7.101 5.218 1.00 97.94 98 LYS A C 1
ATOM 770 O O . LYS A 1 98 ? 4.747 -7.008 4.622 1.00 97.94 98 LYS A O 1
ATOM 775 N N . ASP A 1 99 ? 2.530 -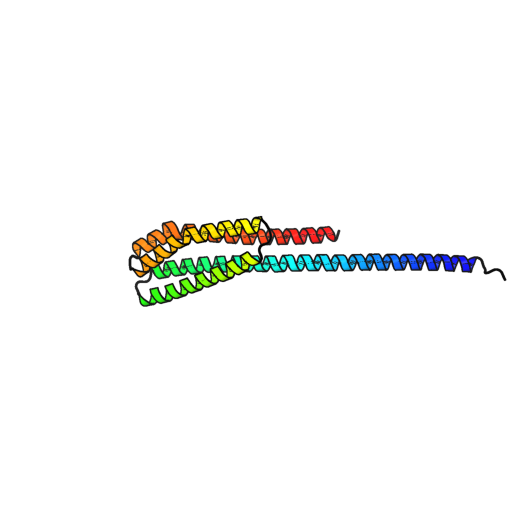6.622 4.734 1.00 98.19 99 ASP A N 1
ATOM 776 C CA . ASP A 1 99 ? 2.441 -5.957 3.431 1.00 98.19 99 ASP A CA 1
ATOM 777 C C . ASP A 1 99 ? 3.218 -4.627 3.432 1.00 98.19 99 ASP A C 1
ATOM 779 O O . ASP A 1 99 ? 3.945 -4.340 2.480 1.00 98.19 99 ASP A O 1
ATOM 783 N N . ARG A 1 100 ? 3.188 -3.876 4.541 1.00 97.31 100 ARG A N 1
ATOM 784 C CA . ARG A 1 100 ? 4.002 -2.668 4.745 1.00 97.31 100 ARG A CA 1
ATOM 785 C C . ARG A 1 100 ? 5.497 -2.950 4.639 1.00 97.31 100 ARG A C 1
ATOM 787 O O . ARG A 1 100 ? 6.202 -2.242 3.926 1.00 97.31 100 ARG A O 1
ATOM 794 N N . ASN A 1 101 ? 5.988 -3.975 5.331 1.00 97.62 101 ASN A N 1
ATOM 795 C CA . ASN A 1 101 ? 7.409 -4.323 5.322 1.00 97.62 101 ASN A CA 1
ATOM 796 C C . ASN A 1 101 ? 7.861 -4.782 3.930 1.00 97.62 101 ASN A C 1
ATOM 798 O O . ASN A 1 101 ? 8.941 -4.410 3.472 1.00 97.62 101 ASN A O 1
ATOM 802 N N . GLN A 1 102 ? 7.019 -5.553 3.233 1.00 98.12 102 GLN A N 1
ATOM 803 C CA . GLN A 1 102 ? 7.274 -5.943 1.846 1.00 98.12 102 GLN A CA 1
ATOM 804 C C . GLN A 1 102 ? 7.326 -4.731 0.913 1.00 98.12 102 GLN A C 1
ATOM 806 O O . GLN A 1 102 ? 8.208 -4.674 0.059 1.00 98.12 102 GLN A O 1
ATOM 811 N N . LEU A 1 103 ? 6.418 -3.766 1.087 1.00 97.88 103 LEU A N 1
ATOM 812 C CA . LEU A 1 103 ? 6.403 -2.535 0.302 1.00 97.88 103 LEU A CA 1
ATOM 813 C C . LEU A 1 103 ? 7.660 -1.702 0.566 1.00 97.88 103 LEU A C 1
ATOM 815 O O . LEU A 1 103 ? 8.369 -1.379 -0.381 1.00 97.88 103 LEU A O 1
ATOM 819 N N . ALA A 1 104 ? 7.992 -1.439 1.833 1.00 96.88 104 ALA A N 1
ATOM 820 C CA . ALA A 1 104 ? 9.176 -0.669 2.223 1.00 96.88 104 ALA A CA 1
ATOM 821 C C . ALA A 1 104 ? 10.472 -1.229 1.611 1.00 96.88 104 ALA A C 1
ATOM 823 O O . ALA A 1 104 ? 11.327 -0.470 1.162 1.00 96.88 104 ALA A O 1
ATOM 824 N N . ALA A 1 105 ? 10.607 -2.557 1.539 1.00 97.31 105 ALA A N 1
ATOM 825 C CA . ALA A 1 105 ? 11.800 -3.214 1.003 1.00 97.31 105 ALA A CA 1
ATOM 826 C C . ALA A 1 105 ? 12.020 -2.986 -0.507 1.00 97.31 105 ALA A C 1
ATOM 828 O O . ALA A 1 105 ? 13.137 -3.165 -1.010 1.00 97.31 105 ALA A O 1
ATOM 829 N N . ILE A 1 106 ? 10.978 -2.602 -1.251 1.00 96.31 106 ILE A N 1
ATOM 830 C CA . ILE A 1 106 ? 11.020 -2.454 -2.714 1.00 96.31 106 ILE A CA 1
ATOM 831 C C . ILE A 1 106 ? 10.883 -1.005 -3.200 1.00 96.31 106 ILE A C 1
ATOM 833 O O . ILE A 1 106 ? 10.961 -0.782 -4.406 1.00 96.31 106 ILE A O 1
ATOM 837 N N . LEU A 1 107 ? 10.730 -0.030 -2.297 1.00 95.12 107 LEU A N 1
ATOM 838 C CA . LEU A 1 107 ? 10.748 1.397 -2.644 1.00 95.12 107 LEU A CA 1
ATOM 839 C C . LEU A 1 107 ? 12.161 1.842 -3.029 1.00 95.12 107 LEU A C 1
ATOM 841 O O . LEU A 1 107 ? 13.150 1.366 -2.463 1.00 95.12 107 LEU A O 1
ATOM 845 N N . ARG A 1 108 ? 12.267 2.719 -4.022 1.00 92.25 108 ARG A N 1
ATOM 846 C CA . ARG A 1 108 ? 13.540 3.170 -4.599 1.00 92.25 108 ARG A CA 1
ATOM 847 C C . ARG A 1 108 ? 13.583 4.676 -4.824 1.00 92.25 108 ARG A C 1
ATOM 849 O O . ARG A 1 108 ? 14.674 5.234 -4.732 1.00 92.25 108 ARG A O 1
ATOM 856 N N . SER A 1 109 ? 12.457 5.329 -5.112 1.00 91.69 109 SER A N 1
ATOM 857 C CA . SER A 1 109 ? 12.452 6.771 -5.360 1.00 91.69 109 SER A CA 1
ATOM 858 C C . SER A 1 109 ? 12.411 7.567 -4.043 1.00 91.69 109 SER A C 1
ATOM 860 O O . SER A 1 109 ? 11.827 7.109 -3.056 1.00 91.69 109 SER A O 1
ATOM 862 N N . PRO A 1 110 ? 13.031 8.761 -3.977 1.00 93.56 110 PRO A N 1
ATOM 863 C CA . PRO A 1 110 ? 12.965 9.604 -2.781 1.00 93.56 110 PRO A CA 1
ATOM 864 C C . PRO A 1 110 ? 11.529 9.960 -2.379 1.00 93.56 110 PRO A C 1
ATOM 866 O O . PRO A 1 110 ? 11.220 10.050 -1.194 1.00 93.56 110 PRO A O 1
ATOM 869 N N . GLU A 1 111 ? 10.649 10.135 -3.366 1.00 92.06 111 GLU A N 1
ATOM 870 C CA . GLU A 1 111 ? 9.238 10.441 -3.148 1.00 92.06 111 GLU A CA 1
ATOM 871 C C . GLU A 1 111 ? 8.488 9.260 -2.526 1.00 92.06 111 GLU A C 1
ATOM 873 O O . GLU A 1 111 ? 7.801 9.436 -1.521 1.00 92.06 111 GLU A O 1
ATOM 878 N N . GLU A 1 112 ? 8.693 8.042 -3.036 1.00 94.31 112 GLU A N 1
ATOM 879 C CA . GLU A 1 112 ? 8.143 6.822 -2.438 1.00 94.31 112 GLU A CA 1
ATOM 880 C C . GLU A 1 112 ? 8.551 6.670 -0.971 1.00 94.31 112 GLU A C 1
ATOM 882 O O . GLU A 1 112 ? 7.723 6.383 -0.104 1.00 94.31 112 GLU A O 1
ATOM 887 N N . ILE A 1 113 ? 9.843 6.854 -0.690 1.00 95.19 113 ILE A N 1
ATOM 888 C CA . ILE A 1 113 ? 10.396 6.714 0.659 1.00 95.19 113 ILE A CA 1
ATOM 889 C C . ILE A 1 113 ? 9.768 7.752 1.590 1.00 95.19 113 ILE A C 1
ATOM 891 O O . ILE A 1 113 ? 9.354 7.398 2.693 1.00 95.19 113 ILE A O 1
ATOM 895 N N . ARG A 1 114 ? 9.625 8.998 1.127 1.00 94.38 114 ARG A N 1
ATOM 896 C CA . ARG A 1 114 ? 8.976 10.069 1.885 1.00 94.38 114 ARG A CA 1
ATOM 897 C C . ARG A 1 114 ? 7.509 9.749 2.190 1.00 94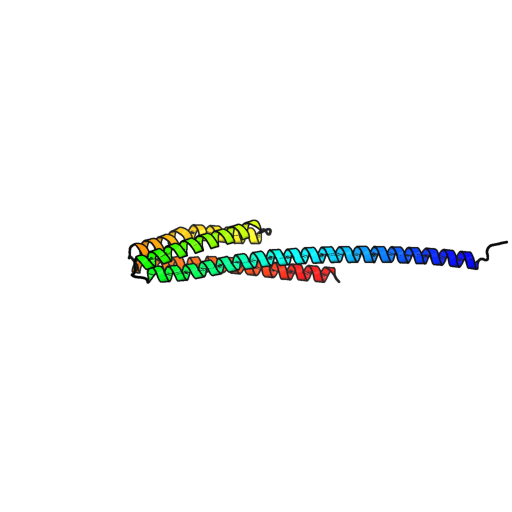.38 114 ARG A C 1
ATOM 899 O O . ARG A 1 114 ? 7.108 9.845 3.346 1.00 94.38 114 ARG A O 1
ATOM 906 N N . VAL A 1 115 ? 6.717 9.334 1.198 1.00 93.00 115 VAL A N 1
ATOM 907 C CA . VAL A 1 115 ? 5.300 8.969 1.411 1.00 93.00 115 VAL A CA 1
ATOM 908 C C . VAL A 1 115 ? 5.182 7.808 2.404 1.00 93.00 115 VAL A C 1
ATOM 910 O O . VAL A 1 115 ? 4.313 7.810 3.276 1.00 93.00 115 VAL A O 1
ATOM 913 N N . MET A 1 116 ? 6.079 6.821 2.320 1.00 95.31 116 MET A N 1
ATOM 914 C CA . MET A 1 116 ? 6.115 5.714 3.277 1.00 95.31 116 MET A CA 1
ATOM 915 C C . MET A 1 116 ? 6.503 6.177 4.688 1.00 95.31 116 MET A C 1
ATOM 917 O O . MET A 1 116 ? 5.957 5.673 5.666 1.00 95.31 116 MET A O 1
ATOM 921 N N . GLU A 1 117 ? 7.422 7.129 4.830 1.00 94.00 117 GLU A N 1
ATOM 922 C CA . GLU A 1 117 ? 7.787 7.706 6.126 1.00 94.00 117 GLU A CA 1
ATOM 923 C C . GLU A 1 117 ? 6.619 8.471 6.764 1.00 94.00 117 GLU A C 1
ATOM 925 O O . GLU A 1 117 ? 6.301 8.234 7.931 1.00 94.00 117 GLU A O 1
ATOM 930 N N . GLU A 1 118 ? 5.909 9.292 5.987 1.00 91.69 118 GLU A N 1
ATOM 931 C CA . GLU A 1 118 ? 4.687 9.975 6.430 1.00 91.69 118 GLU A CA 1
ATOM 932 C C . GLU A 1 118 ? 3.620 8.958 6.887 1.00 91.69 118 GLU A C 1
ATOM 934 O O . GLU A 1 118 ? 3.060 9.081 7.981 1.00 91.69 118 GLU A O 1
ATOM 939 N N . LEU A 1 119 ? 3.406 7.880 6.119 1.00 93.69 119 LEU A N 1
ATOM 940 C CA . LEU A 1 119 ? 2.508 6.783 6.500 1.00 93.69 119 LEU A CA 1
ATOM 941 C C . LEU A 1 119 ? 2.930 6.116 7.822 1.00 93.69 119 LEU A C 1
ATOM 943 O O . LEU A 1 119 ? 2.075 5.748 8.634 1.00 93.69 119 LEU A O 1
ATOM 947 N N . ASN A 1 120 ? 4.233 5.954 8.060 1.00 92.88 120 ASN A N 1
ATOM 948 C CA . ASN A 1 120 ? 4.771 5.325 9.269 1.00 92.88 120 ASN A CA 1
ATOM 949 C C . ASN A 1 120 ? 4.545 6.176 10.515 1.00 92.88 120 ASN A C 1
ATOM 951 O O . ASN A 1 120 ? 4.146 5.646 11.557 1.00 92.88 120 ASN A O 1
ATOM 955 N N . ILE A 1 121 ? 4.792 7.480 10.394 1.00 91.62 121 ILE A N 1
ATOM 956 C CA . ILE A 1 121 ? 4.566 8.458 11.458 1.00 91.62 121 ILE A CA 1
ATOM 957 C C . ILE A 1 121 ? 3.080 8.473 11.807 1.00 91.62 121 ILE A C 1
ATOM 959 O O . ILE A 1 121 ? 2.723 8.275 12.967 1.00 91.62 121 ILE A O 1
ATOM 963 N N . ASN A 1 122 ? 2.213 8.587 10.798 1.00 90.50 122 ASN A N 1
ATOM 964 C CA . ASN A 1 122 ? 0.768 8.575 10.998 1.00 90.50 122 ASN A CA 1
ATOM 965 C C . ASN A 1 122 ? 0.306 7.262 11.642 1.00 90.50 122 ASN A C 1
ATOM 967 O O . ASN A 1 122 ? -0.412 7.282 12.633 1.00 90.50 122 ASN A O 1
ATOM 971 N N . THR A 1 123 ? 0.776 6.107 11.161 1.00 90.88 123 THR A N 1
ATOM 972 C CA . THR A 1 123 ? 0.407 4.807 11.751 1.00 90.88 123 THR A CA 1
ATOM 973 C C . THR A 1 123 ? 0.796 4.740 13.232 1.00 90.88 123 THR A C 1
ATOM 975 O O . THR A 1 123 ? -0.014 4.331 14.061 1.00 90.88 123 THR A O 1
ATOM 978 N N . SER A 1 124 ? 2.010 5.178 13.572 1.00 90.00 124 SER A N 1
ATOM 979 C CA . SER A 1 124 ? 2.524 5.146 14.948 1.00 90.00 124 SER A CA 1
ATOM 980 C C . SER A 1 124 ? 1.749 6.083 15.873 1.00 90.00 124 SER A C 1
ATOM 982 O O . SER A 1 124 ? 1.393 5.692 16.982 1.00 90.00 124 SER A O 1
ATOM 984 N N . ASN A 1 125 ? 1.433 7.290 15.401 1.00 88.06 125 ASN A N 1
ATOM 985 C CA . ASN A 1 125 ? 0.678 8.284 16.164 1.00 88.06 125 ASN A CA 1
ATOM 986 C C . ASN A 1 125 ? -0.781 7.865 16.391 1.00 88.06 125 ASN A C 1
ATOM 988 O O . ASN A 1 125 ? -1.372 8.222 17.406 1.00 88.06 125 ASN A O 1
ATOM 992 N N . ASN A 1 126 ? -1.349 7.086 15.469 1.00 88.06 126 ASN A N 1
ATOM 993 C CA . ASN A 1 126 ? -2.758 6.692 15.506 1.00 88.06 126 ASN A CA 1
ATOM 994 C C . ASN A 1 126 ? -2.988 5.412 16.322 1.00 88.06 126 ASN A C 1
ATOM 996 O O . ASN A 1 126 ? -4.104 5.153 16.775 1.00 88.06 126 ASN A O 1
ATOM 1000 N N . GLN A 1 127 ? -1.937 4.609 16.521 1.00 89.06 127 GLN A N 1
ATOM 1001 C CA . GLN A 1 127 ? -1.992 3.334 17.233 1.00 89.06 127 GLN A CA 1
ATOM 1002 C C . GLN A 1 127 ? -2.599 3.450 18.651 1.00 89.06 127 GLN A C 1
ATOM 1004 O O . GLN A 1 127 ? -3.448 2.617 18.973 1.00 89.06 127 GLN A O 1
ATOM 1009 N N . PRO A 1 128 ? -2.253 4.451 19.492 1.00 92.31 128 PRO A N 1
ATOM 1010 C CA . PRO A 1 128 ? -2.822 4.569 20.836 1.00 92.31 128 PRO A CA 1
ATOM 1011 C C . PRO A 1 128 ? -4.331 4.837 20.832 1.00 92.31 128 PRO A C 1
ATOM 1013 O O . PRO A 1 128 ? -5.064 4.166 21.548 1.00 92.31 128 PRO A O 1
ATOM 1016 N N . ALA A 1 129 ? -4.816 5.757 19.989 1.00 92.50 129 ALA A N 1
ATOM 1017 C CA . ALA A 1 129 ? -6.249 6.066 19.893 1.00 92.50 129 ALA A CA 1
ATOM 1018 C C . ALA A 1 129 ? -7.067 4.830 19.481 1.00 92.50 129 ALA A C 1
ATOM 1020 O O . ALA A 1 129 ? -8.146 4.565 20.005 1.00 92.50 129 ALA A O 1
ATOM 1021 N N . LEU A 1 130 ? -6.506 4.034 18.573 1.00 92.00 130 LEU A N 1
ATOM 1022 C CA . LEU A 1 130 ? -7.096 2.793 18.095 1.00 92.00 130 LEU A CA 1
ATOM 1023 C C . LEU A 1 130 ? -7.166 1.716 19.199 1.00 92.00 130 LEU A C 1
ATOM 1025 O O . LEU A 1 130 ? -8.179 1.029 19.306 1.00 92.00 130 LEU A O 1
ATOM 1029 N N . PHE A 1 131 ? -6.136 1.593 20.046 1.00 91.44 131 PHE A N 1
ATOM 1030 C CA . PHE A 1 131 ? -6.180 0.704 21.214 1.00 91.44 131 PHE A CA 1
ATOM 1031 C C . PHE A 1 131 ? -7.164 1.186 22.282 1.00 91.44 131 PHE A C 1
ATOM 1033 O O . PHE A 1 131 ? -7.924 0.366 22.787 1.00 91.44 131 PHE A O 1
ATOM 1040 N N . ASN A 1 132 ? -7.229 2.492 22.558 1.00 94.31 132 ASN A N 1
ATOM 1041 C CA . ASN A 1 132 ? -8.173 3.056 23.528 1.00 94.31 132 ASN A CA 1
ATOM 1042 C C . ASN A 1 132 ? -9.631 2.713 23.181 1.00 94.31 132 ASN A C 1
ATOM 1044 O O . ASN A 1 132 ? -10.395 2.326 24.061 1.00 94.31 132 ASN A O 1
ATOM 1048 N N . VAL A 1 133 ? -10.005 2.785 21.896 1.00 95.25 133 VAL A N 1
ATOM 1049 C CA . VAL A 1 133 ? -11.345 2.387 21.425 1.00 95.25 133 VAL A CA 1
ATOM 1050 C C . VAL A 1 133 ? -11.627 0.916 21.716 1.00 95.25 133 VAL A C 1
ATOM 1052 O O . VAL A 1 133 ? -12.701 0.583 22.214 1.00 95.25 133 VAL A O 1
ATOM 1055 N N . ILE A 1 134 ? -10.676 0.032 21.402 1.00 92.94 134 ILE A N 1
ATOM 1056 C CA . ILE A 1 134 ? -10.824 -1.406 21.637 1.00 92.94 134 ILE A CA 1
ATOM 1057 C C . ILE A 1 134 ? -10.924 -1.700 23.135 1.00 92.94 134 ILE A C 1
ATOM 1059 O O . ILE A 1 134 ? -11.830 -2.416 23.547 1.00 92.94 134 ILE A O 1
ATOM 1063 N N . GLU A 1 135 ? -10.044 -1.128 23.955 1.00 93.62 135 GLU A N 1
ATOM 1064 C CA . GLU A 1 135 ? -10.066 -1.309 25.408 1.00 93.62 135 GLU A CA 1
ATOM 1065 C C . GLU A 1 135 ? -11.379 -0.810 26.019 1.00 93.62 135 GLU A C 1
ATOM 1067 O O . GLU A 1 135 ? -11.997 -1.520 26.812 1.00 93.62 135 GLU A O 1
ATOM 1072 N N . ALA A 1 136 ? -11.856 0.368 25.605 1.00 95.25 136 ALA A N 1
ATOM 1073 C CA . ALA A 1 136 ? -13.139 0.904 26.047 1.00 95.25 136 ALA A CA 1
ATOM 1074 C C . ALA A 1 136 ? -14.306 -0.012 25.646 1.00 95.25 136 ALA A C 1
ATOM 1076 O O . ALA A 1 136 ? -15.198 -0.253 26.459 1.00 95.25 136 ALA A O 1
ATOM 1077 N N . ALA A 1 137 ? -14.288 -0.565 24.430 1.00 94.38 137 ALA A N 1
ATOM 1078 C CA . ALA A 1 137 ? -15.312 -1.500 23.975 1.00 94.38 137 ALA A CA 1
ATOM 1079 C C . ALA A 1 137 ? -15.268 -2.830 24.745 1.00 94.38 137 ALA A C 1
ATOM 1081 O O . ALA A 1 137 ? -16.315 -3.353 25.119 1.00 94.38 137 ALA A O 1
ATOM 1082 N N . LEU A 1 138 ? -14.081 -3.374 25.027 1.00 91.44 138 LEU A N 1
ATOM 1083 C CA . LEU A 1 138 ? -13.917 -4.602 25.815 1.00 91.44 138 LEU A CA 1
ATOM 1084 C C . LEU A 1 138 ? -14.299 -4.412 27.291 1.00 91.44 138 LEU A C 1
ATOM 1086 O O . LEU A 1 138 ? -14.741 -5.360 27.930 1.00 91.44 138 LEU A O 1
ATOM 1090 N N . ALA A 1 139 ? -14.185 -3.191 27.819 1.00 93.62 13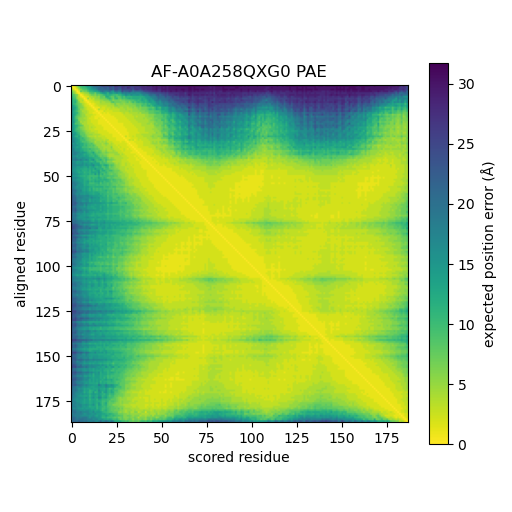9 ALA A N 1
ATOM 1091 C CA . ALA A 1 139 ? -14.637 -2.814 29.159 1.00 93.62 139 ALA A CA 1
ATOM 1092 C C . ALA A 1 139 ? -16.138 -2.451 29.231 1.00 93.62 139 ALA A C 1
ATOM 1094 O O . ALA A 1 139 ? -16.572 -1.833 30.204 1.00 93.62 139 ALA A O 1
ATOM 1095 N N . ASP A 1 140 ? -16.917 -2.775 28.191 1.00 92.12 140 ASP A N 1
ATOM 1096 C CA . ASP A 1 140 ? -18.342 -2.440 28.031 1.00 92.12 140 ASP A CA 1
ATOM 1097 C C . ASP A 1 140 ? -18.670 -0.935 28.091 1.00 92.12 140 ASP A C 1
ATOM 1099 O O . ASP A 1 140 ? -19.829 -0.528 28.208 1.00 92.12 140 ASP A O 1
ATOM 1103 N N . ASN A 1 141 ? -17.667 -0.072 27.908 1.00 94.12 141 ASN A N 1
ATOM 1104 C CA . ASN A 1 141 ? -17.847 1.368 27.767 1.00 94.12 141 ASN A CA 1
ATOM 1105 C C . ASN A 1 141 ? -18.146 1.744 26.303 1.00 94.12 141 ASN A C 1
ATOM 1107 O O . ASN A 1 141 ? -17.455 2.554 25.681 1.00 94.12 141 ASN A O 1
ATOM 1111 N N . ASN A 1 142 ? -19.195 1.134 25.739 1.00 90.06 142 ASN A N 1
ATOM 1112 C CA . ASN A 1 142 ? -19.519 1.218 24.311 1.00 90.06 142 ASN A CA 1
ATOM 1113 C C . ASN A 1 142 ? -19.808 2.658 23.838 1.00 90.06 142 ASN A C 1
ATOM 1115 O O . ASN A 1 142 ? -19.493 3.000 22.700 1.00 90.06 142 ASN A O 1
ATOM 1119 N N . TYR A 1 143 ? -20.384 3.519 24.689 1.00 93.44 143 TYR A N 1
ATOM 1120 C CA . TYR A 1 143 ? -20.644 4.921 24.331 1.00 93.44 143 TYR A CA 1
ATOM 1121 C C . TYR A 1 143 ? -19.344 5.706 24.123 1.00 93.44 143 TYR A C 1
ATOM 1123 O O . TYR A 1 143 ? -19.188 6.385 23.107 1.00 93.44 143 TYR A O 1
ATOM 1131 N N . GLU A 1 144 ? -18.402 5.596 25.061 1.00 94.12 144 GLU A N 1
ATOM 1132 C CA . GLU A 1 144 ? -17.112 6.275 24.947 1.00 94.12 144 GLU A CA 1
ATOM 1133 C C . GLU A 1 144 ? -16.282 5.693 23.802 1.00 94.12 144 GLU A C 1
ATOM 1135 O O . GLU A 1 144 ? -15.716 6.450 23.013 1.00 94.12 144 GLU A O 1
ATOM 1140 N N . ALA A 1 145 ? -16.289 4.366 23.646 1.00 95.81 145 ALA A N 1
ATOM 1141 C CA . ALA A 1 145 ? -15.627 3.693 22.536 1.00 95.81 145 ALA A CA 1
ATOM 1142 C C . ALA A 1 145 ? -16.165 4.176 21.179 1.00 95.81 145 ALA A C 1
ATOM 1144 O O . ALA A 1 145 ? -15.388 4.484 20.277 1.00 95.81 145 ALA A O 1
ATOM 1145 N N . LEU A 1 146 ? -17.490 4.318 21.039 1.00 95.19 146 LEU A N 1
ATOM 1146 C CA . LEU A 1 146 ? -18.113 4.851 19.827 1.00 95.19 146 LEU A CA 1
ATOM 1147 C C . LEU A 1 146 ? -17.732 6.314 19.582 1.00 95.19 146 LEU A C 1
ATOM 1149 O O . LEU A 1 146 ? -17.419 6.681 18.448 1.00 95.19 146 LEU A O 1
ATOM 1153 N N . ARG A 1 147 ? -17.735 7.143 20.633 1.00 95.88 147 ARG A N 1
ATOM 1154 C CA . ARG A 1 147 ? -17.345 8.555 20.549 1.00 95.88 147 ARG A CA 1
ATOM 1155 C C . ARG A 1 147 ? -15.903 8.694 20.059 1.00 95.88 147 ARG A C 1
ATOM 1157 O O . ARG A 1 147 ? -15.665 9.425 19.100 1.00 95.88 147 ARG A O 1
ATOM 1164 N N . GLN A 1 148 ? -14.965 7.976 20.675 1.00 95.62 148 GLN A N 1
ATOM 1165 C CA . GLN A 1 148 ? -13.550 7.967 20.289 1.00 95.62 148 GLN A CA 1
ATOM 1166 C C . GLN A 1 148 ? -13.348 7.398 18.878 1.00 95.62 148 GLN A C 1
ATOM 1168 O O . GLN A 1 148 ? -12.613 7.975 18.076 1.00 95.62 148 GLN A O 1
ATOM 1173 N N . LEU A 1 149 ? -14.055 6.318 18.526 1.00 95.25 149 LEU A N 1
ATOM 1174 C CA . LEU A 1 149 ? -14.001 5.738 17.184 1.00 95.25 149 LEU A CA 1
ATOM 1175 C C . LEU A 1 149 ? -14.381 6.774 16.120 1.00 95.25 149 LEU A C 1
ATOM 1177 O O . LEU A 1 149 ? -13.655 6.955 15.145 1.00 95.25 149 LEU A O 1
ATOM 1181 N N . GLN A 1 150 ? -15.490 7.485 16.324 1.00 94.56 150 GLN A N 1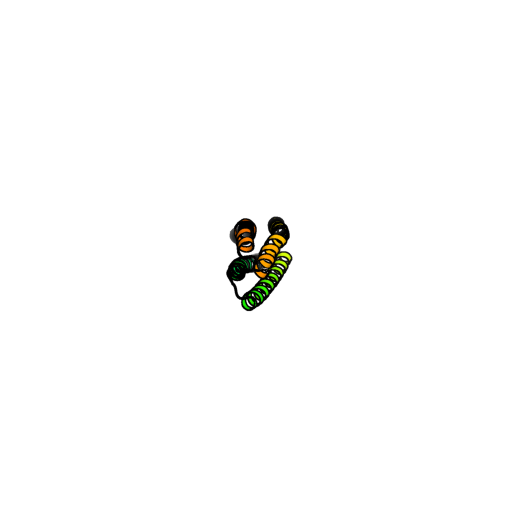
ATOM 1182 C CA . GLN A 1 150 ? -16.002 8.459 15.361 1.00 94.56 150 GLN A CA 1
ATOM 1183 C C . GLN A 1 15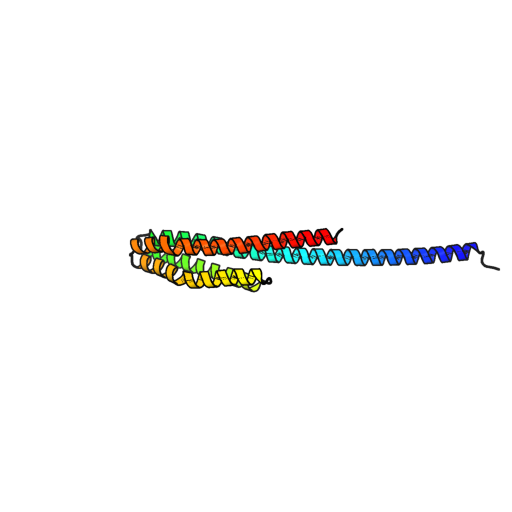0 ? -15.185 9.752 15.301 1.00 94.56 150 GLN A C 1
ATOM 1185 O O . GLN A 1 150 ? -14.969 10.282 14.213 1.00 94.56 150 GLN A O 1
ATOM 1190 N N . GLN A 1 151 ? -14.765 10.278 16.453 1.00 94.75 151 GLN A N 1
ATOM 1191 C CA . GLN A 1 151 ? -14.128 11.596 16.539 1.00 94.75 151 GLN A CA 1
ATOM 1192 C C . GLN A 1 151 ? -12.616 11.548 16.318 1.00 94.75 151 GLN A C 1
ATOM 1194 O O . GLN A 1 151 ? -12.048 12.529 15.844 1.00 94.75 151 GLN A O 1
ATOM 1199 N N . GLU A 1 152 ? -11.972 10.428 16.643 1.00 92.31 152 GLU A N 1
ATOM 1200 C CA . GLU A 1 152 ? -10.514 10.308 16.615 1.00 92.31 152 GLU A CA 1
ATOM 1201 C C . GLU A 1 152 ? -10.081 9.272 15.577 1.00 92.31 152 GLU A C 1
ATOM 1203 O O . GLU A 1 152 ? -9.361 9.596 14.637 1.00 92.31 152 GLU A O 1
ATOM 1208 N N . VAL A 1 153 ? -10.559 8.030 15.675 1.00 92.94 153 VAL A N 1
ATOM 1209 C CA . VAL A 1 153 ? -9.983 6.926 14.893 1.00 92.94 153 VAL A CA 1
ATOM 1210 C C . VAL A 1 153 ? -10.386 6.939 13.414 1.00 92.94 153 VAL A C 1
ATOM 1212 O O . VAL A 1 153 ? -9.525 6.730 12.560 1.00 92.94 153 VAL A O 1
ATOM 1215 N N . ILE A 1 154 ? -11.652 7.199 13.069 1.00 91.94 154 ILE A N 1
ATOM 1216 C CA . ILE A 1 154 ? -12.099 7.237 11.661 1.00 91.94 154 ILE A CA 1
ATOM 1217 C C . ILE A 1 154 ? -11.356 8.316 10.846 1.00 91.94 154 ILE A C 1
ATOM 1219 O O . ILE A 1 154 ? -10.833 7.982 9.778 1.00 91.94 154 ILE A O 1
ATOM 1223 N N . PRO A 1 155 ? -11.244 9.581 11.306 1.00 92.81 155 PRO A N 1
ATOM 1224 C CA . PRO A 1 155 ? -10.456 10.595 10.601 1.00 92.81 155 PRO A CA 1
ATOM 1225 C C . PRO A 1 155 ? -9.006 10.163 10.362 1.00 92.81 155 PRO A C 1
ATOM 1227 O O . PRO A 1 155 ? -8.480 10.316 9.260 1.00 92.81 155 PRO A O 1
ATOM 1230 N N . LEU A 1 156 ? -8.385 9.561 11.375 1.00 91.62 156 LEU A N 1
ATOM 1231 C CA . LEU A 1 156 ? -7.017 9.060 11.311 1.00 91.62 156 LEU A CA 1
ATOM 1232 C C . LEU A 1 156 ? -6.863 7.899 10.315 1.00 91.62 156 LEU A C 1
ATOM 1234 O O . LEU A 1 156 ? -5.877 7.839 9.581 1.00 91.62 156 LEU A O 1
ATOM 1238 N N . GLN A 1 157 ? -7.841 6.994 10.230 1.00 90.81 157 GLN A N 1
ATOM 1239 C CA . GLN A 1 157 ? -7.851 5.942 9.208 1.00 90.81 157 GLN A CA 1
ATOM 1240 C C . GLN A 1 157 ? -7.983 6.502 7.793 1.00 90.81 157 GLN A C 1
ATOM 1242 O O . GLN A 1 157 ? -7.297 6.022 6.890 1.00 90.81 157 GLN A O 1
ATOM 1247 N N . ASN A 1 158 ? -8.818 7.524 7.595 1.00 91.12 158 ASN A N 1
ATOM 1248 C CA . ASN A 1 158 ? -8.984 8.155 6.286 1.00 91.12 158 ASN A CA 1
ATOM 1249 C C . ASN A 1 158 ? -7.668 8.762 5.782 1.00 91.12 158 ASN A C 1
ATOM 1251 O O . ASN A 1 158 ? -7.333 8.582 4.615 1.00 91.12 158 ASN A O 1
ATOM 1255 N N . GLN A 1 159 ? -6.879 9.379 6.667 1.00 91.94 159 GLN A N 1
ATOM 1256 C CA . GLN A 1 159 ? -5.548 9.896 6.325 1.00 91.94 159 GLN A CA 1
ATOM 1257 C C . GLN A 1 159 ? -4.580 8.785 5.887 1.00 91.94 159 GLN A C 1
ATOM 1259 O O . GLN A 1 159 ? -3.815 8.957 4.938 1.00 91.94 159 GLN A O 1
ATOM 1264 N N . LEU A 1 160 ? -4.611 7.623 6.550 1.00 93.12 160 LEU A N 1
ATOM 1265 C CA . LEU A 1 160 ? -3.781 6.476 6.158 1.00 93.12 160 LEU A CA 1
ATOM 1266 C C . LEU A 1 160 ? -4.208 5.898 4.801 1.00 93.12 160 LEU A C 1
ATOM 1268 O O . LEU A 1 160 ? -3.361 5.521 3.994 1.00 93.12 160 LEU A O 1
ATOM 1272 N N . VAL A 1 161 ? -5.517 5.838 4.544 1.00 93.06 161 VAL A N 1
ATOM 1273 C CA . VAL A 1 161 ? -6.077 5.409 3.255 1.00 93.06 161 VAL A CA 1
ATOM 1274 C C . VAL A 1 161 ? -5.658 6.362 2.135 1.00 93.06 161 VAL A C 1
ATOM 1276 O O . VAL A 1 161 ? -5.185 5.896 1.101 1.00 93.06 161 VAL A O 1
ATOM 1279 N N . GLU A 1 162 ? -5.752 7.672 2.360 1.00 92.31 162 GLU A N 1
ATOM 1280 C CA . GLU A 1 162 ? -5.341 8.697 1.396 1.00 92.31 162 GLU A CA 1
ATOM 1281 C C . GLU A 1 162 ? -3.845 8.599 1.059 1.00 92.31 162 GLU A C 1
ATOM 1283 O O . GLU A 1 162 ? -3.470 8.600 -0.113 1.00 92.31 162 GLU A O 1
ATOM 1288 N N . ALA A 1 163 ? -2.981 8.406 2.060 1.00 92.06 163 ALA A N 1
ATOM 1289 C CA . ALA A 1 163 ? -1.550 8.203 1.833 1.00 92.06 163 ALA A CA 1
ATOM 1290 C C . ALA A 1 163 ? -1.255 6.963 0.957 1.00 92.06 163 ALA A C 1
ATOM 1292 O O . ALA A 1 163 ? -0.360 6.988 0.108 1.00 92.06 163 ALA A O 1
ATOM 1293 N N . LEU A 1 164 ? -2.025 5.881 1.116 1.00 95.44 164 LEU A N 1
ATOM 1294 C CA . LEU A 1 164 ? -1.891 4.667 0.298 1.00 95.44 164 LEU A CA 1
ATOM 1295 C C . LEU A 1 164 ? -2.443 4.834 -1.126 1.00 95.44 164 LEU A C 1
ATOM 1297 O O . LEU A 1 164 ? -1.905 4.243 -2.072 1.00 95.44 164 LEU A O 1
ATOM 1301 N N . ASP A 1 165 ? -3.481 5.649 -1.299 1.00 93.81 165 ASP A N 1
ATOM 1302 C CA . ASP A 1 165 ? -4.001 6.025 -2.617 1.00 93.81 165 ASP A CA 1
ATOM 1303 C C . ASP A 1 165 ? -3.004 6.932 -3.367 1.00 93.81 165 ASP A C 1
ATOM 1305 O O . ASP A 1 165 ? -2.769 6.733 -4.566 1.00 93.81 165 ASP A O 1
ATOM 1309 N N . ASN A 1 166 ? -2.326 7.843 -2.659 1.00 92.25 166 ASN A N 1
ATOM 1310 C CA . ASN A 1 166 ? -1.231 8.654 -3.204 1.00 92.25 166 ASN A CA 1
ATOM 1311 C C . ASN A 1 166 ? -0.052 7.781 -3.649 1.00 92.25 166 ASN A C 1
ATOM 1313 O O . ASN A 1 166 ? 0.411 7.908 -4.782 1.00 92.25 166 ASN A O 1
ATOM 1317 N N . MET A 1 167 ? 0.369 6.821 -2.816 1.00 94.00 167 MET A N 1
ATOM 1318 C CA . MET A 1 167 ? 1.389 5.834 -3.194 1.00 94.00 167 MET A CA 1
ATOM 1319 C C . MET A 1 167 ? 0.993 5.082 -4.471 1.00 94.00 167 MET A C 1
ATOM 1321 O O . MET A 1 167 ? 1.801 4.929 -5.381 1.00 94.00 167 MET A O 1
ATOM 1325 N N . THR A 1 168 ? -0.259 4.630 -4.574 1.00 94.69 168 THR A N 1
ATOM 1326 C CA . THR A 1 168 ? -0.751 3.919 -5.765 1.00 94.69 168 THR A CA 1
ATOM 1327 C C . THR A 1 168 ? -0.741 4.801 -7.016 1.00 94.69 168 THR A C 1
ATOM 1329 O O . THR A 1 168 ? -0.409 4.320 -8.101 1.00 94.69 168 THR A O 1
ATOM 1332 N N . SER A 1 169 ? -1.078 6.082 -6.868 1.00 93.88 169 SER A N 1
ATOM 1333 C CA . SER A 1 169 ? -1.067 7.057 -7.962 1.00 93.88 169 SER A CA 1
ATOM 1334 C C . SER A 1 169 ? 0.349 7.324 -8.470 1.00 93.88 169 SER A C 1
ATOM 1336 O O . SER A 1 169 ? 0.557 7.292 -9.681 1.00 93.88 169 SER A O 1
ATOM 1338 N N . LEU A 1 170 ? 1.322 7.453 -7.562 1.00 94.00 170 LEU A N 1
ATOM 1339 C CA . LEU A 1 170 ? 2.740 7.601 -7.899 1.00 94.00 170 LEU A CA 1
ATOM 1340 C C . LEU A 1 170 ? 3.242 6.434 -8.764 1.00 94.00 170 LEU A C 1
ATOM 1342 O O . LEU A 1 170 ? 3.850 6.640 -9.809 1.00 94.00 170 LEU A O 1
ATOM 1346 N N . GLN A 1 171 ? 2.903 5.194 -8.396 1.00 94.56 171 GLN A N 1
ATOM 1347 C CA . GLN A 1 171 ? 3.300 4.012 -9.177 1.00 94.56 171 GLN A CA 1
ATOM 1348 C C . GLN A 1 171 ? 2.710 3.990 -10.587 1.00 94.56 171 GLN A C 1
ATOM 1350 O O . GLN A 1 171 ? 3.331 3.485 -11.527 1.00 94.56 171 GLN A O 1
ATOM 1355 N N . ARG A 1 172 ? 1.487 4.506 -10.737 1.00 92.94 172 ARG A N 1
ATOM 1356 C CA . ARG A 1 172 ? 0.825 4.604 -12.036 1.00 92.94 172 ARG A CA 1
ATOM 1357 C C . ARG A 1 172 ? 1.512 5.644 -12.918 1.00 92.94 172 ARG A C 1
ATOM 1359 O O . ARG A 1 172 ? 1.774 5.345 -14.078 1.00 92.94 172 ARG A O 1
ATOM 1366 N N . GLU A 1 173 ? 1.850 6.803 -12.366 1.00 93.00 173 GLU A N 1
ATOM 1367 C CA . GLU A 1 173 ? 2.583 7.851 -13.081 1.00 93.00 173 GLU A CA 1
ATOM 1368 C C . GLU A 1 173 ? 3.984 7.384 -13.508 1.00 93.00 173 GLU A C 1
ATOM 1370 O O . GLU A 1 173 ? 4.370 7.560 -14.664 1.00 93.00 173 GLU A O 1
ATOM 1375 N N . GLU A 1 174 ? 4.716 6.692 -12.629 1.00 91.62 174 GLU A N 1
ATOM 1376 C CA . GLU A 1 174 ? 6.016 6.104 -12.974 1.00 91.62 174 GLU A CA 1
ATOM 1377 C C . GLU A 1 174 ? 5.905 5.085 -14.126 1.00 91.62 174 GLU A C 1
ATOM 1379 O O . GLU A 1 174 ? 6.754 5.062 -15.019 1.00 91.62 174 GLU A O 1
ATOM 1384 N N . ASN A 1 175 ? 4.842 4.270 -14.153 1.00 92.62 175 ASN A N 1
ATOM 1385 C CA . ASN A 1 175 ? 4.586 3.336 -15.253 1.00 92.62 175 ASN A CA 1
ATOM 1386 C C . ASN A 1 175 ? 4.284 4.055 -16.575 1.00 92.62 175 ASN A C 1
ATOM 1388 O O . ASN A 1 175 ? 4.809 3.666 -17.619 1.00 92.62 175 ASN A O 1
ATOM 1392 N N . GLU A 1 176 ? 3.443 5.090 -16.540 1.00 92.50 176 GLU A N 1
ATOM 1393 C CA . GLU A 1 176 ? 3.105 5.906 -17.713 1.00 92.50 176 GLU A CA 1
ATOM 1394 C C . GLU A 1 176 ? 4.358 6.613 -18.269 1.00 92.50 176 GLU A C 1
ATOM 1396 O O . GLU A 1 176 ? 4.594 6.598 -19.481 1.00 92.50 176 GLU A O 1
ATOM 1401 N N . SER A 1 177 ? 5.221 7.135 -17.391 1.00 90.81 177 SER A N 1
ATOM 1402 C CA . SER A 1 177 ? 6.501 7.753 -17.758 1.00 90.81 177 SER A CA 1
ATOM 1403 C C . SER A 1 177 ? 7.485 6.750 -18.374 1.00 90.81 177 SER A C 1
ATOM 1405 O O . SER A 1 177 ? 8.059 7.018 -19.432 1.00 90.81 177 SER A O 1
ATOM 1407 N N . ALA A 1 178 ? 7.643 5.563 -17.778 1.00 88.81 178 ALA A N 1
ATOM 1408 C CA . ALA A 1 178 ? 8.521 4.516 -18.308 1.00 88.81 178 ALA A CA 1
ATOM 1409 C C . ALA A 1 178 ? 8.082 4.041 -19.706 1.00 88.81 178 ALA A C 1
ATOM 1411 O O . ALA A 1 178 ? 8.913 3.831 -20.597 1.00 88.81 178 ALA A O 1
ATOM 1412 N N . LEU A 1 179 ? 6.768 3.920 -19.925 1.00 89.62 179 LEU A N 1
ATOM 1413 C CA . LEU A 1 179 ? 6.200 3.626 -21.240 1.00 89.62 179 LEU A CA 1
ATOM 1414 C C . LEU A 1 179 ? 6.523 4.737 -22.247 1.00 89.62 179 LEU A C 1
ATOM 1416 O O . LEU A 1 179 ? 7.014 4.442 -23.337 1.00 89.62 179 LEU A O 1
ATOM 1420 N N . ALA A 1 180 ? 6.300 6.005 -21.888 1.00 89.12 180 ALA A N 1
ATOM 1421 C CA . ALA A 1 180 ? 6.570 7.145 -22.765 1.00 89.12 180 ALA A CA 1
ATOM 1422 C C . ALA A 1 180 ? 8.052 7.244 -23.172 1.00 89.12 180 ALA A C 1
ATOM 1424 O O . ALA A 1 180 ? 8.353 7.461 -24.347 1.00 89.12 180 ALA A O 1
ATOM 1425 N N . GLN A 1 181 ? 8.978 7.021 -22.233 1.00 86.00 181 GLN A N 1
ATOM 1426 C CA . GLN A 1 181 ? 10.422 6.993 -22.506 1.00 86.00 181 GLN A CA 1
ATOM 1427 C C . GLN A 1 181 ? 10.795 5.879 -23.491 1.00 86.00 181 GLN A C 1
ATOM 1429 O O . GLN A 1 181 ? 11.572 6.101 -24.419 1.00 86.00 181 GLN A O 1
ATOM 1434 N N . THR A 1 182 ? 10.191 4.699 -23.333 1.00 84.56 182 THR A N 1
ATOM 1435 C CA . THR A 1 182 ? 10.419 3.558 -24.227 1.00 84.56 182 THR A CA 1
ATOM 1436 C C . THR A 1 182 ? 9.907 3.846 -25.643 1.00 84.56 182 THR A C 1
ATOM 1438 O O . THR A 1 182 ? 10.602 3.565 -26.615 1.00 84.56 182 THR A O 1
ATOM 1441 N N . TYR A 1 183 ? 8.734 4.478 -25.780 1.00 85.00 183 TYR A N 1
ATOM 1442 C CA . TYR A 1 183 ? 8.218 4.912 -27.084 1.00 85.00 183 TYR A CA 1
ATOM 1443 C C . TYR A 1 183 ? 9.106 5.954 -27.766 1.00 85.00 183 TYR A C 1
ATOM 1445 O O . TYR A 1 183 ? 9.313 5.861 -28.974 1.00 85.00 183 TYR A O 1
ATOM 1453 N N . ALA A 1 184 ? 9.644 6.919 -27.016 1.00 84.50 184 ALA A N 1
ATOM 1454 C CA . ALA A 1 184 ? 10.563 7.916 -27.560 1.00 84.50 184 ALA A CA 1
ATOM 1455 C C . ALA A 1 184 ? 11.883 7.292 -28.045 1.00 84.50 184 ALA A C 1
ATOM 1457 O O . ALA A 1 184 ? 12.428 7.743 -29.043 1.00 84.50 184 ALA A O 1
ATOM 1458 N N . ALA A 1 185 ? 12.372 6.235 -27.388 1.00 78.88 185 ALA A N 1
ATOM 1459 C CA . ALA A 1 185 ? 13.589 5.526 -27.792 1.00 78.88 185 ALA A CA 1
ATOM 1460 C C . ALA A 1 185 ? 13.427 4.666 -29.065 1.00 78.88 185 ALA A C 1
ATOM 1462 O O . ALA A 1 185 ? 14.426 4.252 -29.653 1.00 78.88 185 ALA A O 1
ATOM 1463 N N . TYR A 1 186 ? 12.188 4.378 -29.482 1.00 75.50 186 TYR A N 1
ATOM 1464 C CA . TYR A 1 186 ? 11.887 3.681 -30.737 1.00 75.50 186 TYR A CA 1
ATOM 1465 C C . TYR A 1 186 ? 11.785 4.616 -31.959 1.00 75.50 186 TYR A C 1
ATOM 1467 O O . TYR A 1 186 ? 11.782 4.104 -33.081 1.00 75.50 186 TYR A O 1
ATOM 1475 N N . GLN A 1 187 ? 11.645 5.935 -31.759 1.00 64.88 187 GLN A N 1
ATOM 1476 C CA . GLN A 1 187 ? 11.542 6.943 -32.830 1.00 64.88 187 GLN A CA 1
ATOM 1477 C C . GLN A 1 187 ? 12.919 7.441 -33.273 1.00 64.88 187 GLN A C 1
ATOM 1479 O O . GLN A 1 187 ? 13.062 7.694 -34.491 1.00 64.88 187 GLN A O 1
#

pLDDT: mean 91.47, std 7.73, range [50.88, 98.38]

Sequence (187 aa):
MPLSPLRGLLFNVGLGFTVALLLMLVVIGLGVTQMAQLNSELANVVKVNNLKTRLASRMRDTLRDRGVLMHTIVASTDPWEKNDLFEQFILYGERYIKDRNQLAAILRSPEEIRVMEELNINTSNNQPALFNVIEAALADNNYEALRQLQQEVIPLQNQLVEALDNMTSLQREENESALAQTYAAYQ

Solvent-accessible surface area (backbone atoms only — not comparable to full-atom values): 9820 Å² total; per-residue (Å²): 129,83,80,58,73,67,59,60,52,54,51,54,53,51,50,53,51,51,52,53,50,52,53,50,53,49,52,51,52,52,51,53,54,50,53,53,49,54,53,52,51,46,53,49,51,46,52,53,33,53,50,45,34,52,31,34,49,52,37,38,51,40,54,53,53,44,52,53,48,52,54,49,37,33,70,52,87,49,72,66,59,37,50,58,48,50,54,52,46,50,54,42,50,53,50,33,52,53,37,49,53,58,39,63,75,70,56,79,51,75,65,55,50,49,54,50,49,55,45,50,54,52,51,61,69,45,46,59,59,52,47,52,24,51,53,29,23,77,68,69,38,30,69,59,13,45,51,44,35,63,74,50,38,49,61,53,50,51,53,54,40,50,52,31,52,50,53,35,49,53,38,50,51,54,43,54,48,50,51,52,54,55,55,60,73,75,110

Nearest PDB structures (foldseek):
  6its-assembly1_A  TM=9.043E-01  e=2.560E-04  Comamonas testosteroni CNB-2
  5xua-assembly2_C  TM=8.241E-01  e=1.025E-03  Comamonas testosteroni CNB-2
  8bsa-assembly2_B  TM=7.657E-01  e=5.883E-03  Vibrio cholerae O1 biovar El Tor str. N16961
  2lig-assembly1_B  TM=5.546E-01  e=2.105E-03  Salmonella enterica subsp. enterica serovar Typhimurium
  4z9i-assembly1_B  TM=6.191E-01  e=7.225E-03  Escherichia coli K-12

Foldseek 3Di:
DPDPPVVVVVVVVVVVVVVVVVVVVVVVVVVVVVLVVLVVVLVVLLVLLVLLLVLLVLLLVLLVVLLVLLVVLLPDPDLVVNVVSVVVSVVSVVSNVVSLVVNCVSDDDPVLNVLSVVLVVLCVVLVVLSVVLSVCSSVVVSVVSVVSSVPRNVVSSVVNSVSSVVSSVVSVVSSVVSVVVSVVVVD